Protein AF-0000000070117217 (afdb_homodimer)

Secondary structure (DSSP, 8-state):
-HHHHHHHHHHHHHHHHHHHHHHT-HHHHHHTEEEEEEEE-SS-EEEE-SHHHHHHHHTTHHHHHHHTTEEEEEEEEEEEEE-SSSEEEEEEEEEEEETTSPEEPP-EEEEEEEEETTEEEEEEEEE--/-HHHHHHHHHHHHHHHHHHHHHHT-HHHHHHTEEEEEEEE-SS-EEEE-SHHHHHHHHTTHHHHHHHTTEEEEEEEEEEEEE-SSSEEEEEEEEEEEETTSPEEPP-EEEEEEEEETTEEEEEEEEE--

Nearest PDB structures (foldseek):
  1s5a-assembly1_A  TM=5.465E-01  e=1.292E-04  Bacillus subtilis
  7sh3-assembly1_B  TM=5.675E-01  e=1.146E-02  Rickettsia typhi str. Wilmington
  4o3v-assembly1_B  TM=5.383E-01  e=1.461E-02  Rickettsia typhi str. Wilmington
  8rtd-assembly1_Y  TM=5.952E-01  e=5.890E-02  Escherichia coli
  4o3v-assembly1_A  TM=5.184E-01  e=2.846E-02  Rickettsia typhi str. Wilmington

Sequence (258 aa):
MAAQAELDQLSEFFGRYGAALTTGDVSVVARCHALPGMVVADSYSFTFSTPAAVALSFLGAAPTYRDQQIVAAHAQLLDVHRISAVLSLVEVEWEYLDSMGGAVPGERYRYLIRTGADGPLITTVIASRMAAQAELDQLSEFFGRYGAALTTGDVSVVARCHALPGMVVADSYSFTFSTPAAVALSFLGAAPTYRDQQIVAAHAQLLDVHRISAVLSLVEVEWEYLDSMGGAVPGERYRYLIRTGADGPLITTVIASR

Organism: Actinoplanes teichomyceticus (NCBI:txid1867)

pLDDT: mean 93.65, std 5.94, range [60.41, 98.75]

Radius of gyration: 19.56 Å; Cα contacts (8 Å, |Δi|>4): 521; chains: 2; bounding box: 40×67×46 Å

Solvent-accessible surface area (backbone atoms only — not comparable to full-atom values): 13237 Å² total; per-residue (Å²): 106,69,68,55,54,51,50,51,52,51,50,53,50,42,46,54,45,32,49,20,47,46,70,51,38,39,68,58,46,25,68,41,39,37,73,46,26,36,40,38,43,82,86,48,54,50,72,33,73,46,57,66,47,39,25,62,75,48,58,65,45,20,59,51,31,52,76,67,42,34,67,41,50,43,68,40,79,76,42,76,46,75,67,35,98,35,32,30,42,34,32,33,37,36,45,29,21,28,88,86,65,45,79,41,93,56,57,50,36,35,32,36,31,42,46,55,96,91,41,71,21,35,39,33,40,36,48,46,118,105,69,67,55,53,51,50,51,50,49,50,54,50,44,46,54,46,32,47,20,48,49,70,50,38,39,68,58,46,24,69,40,41,38,72,46,26,37,42,39,42,85,85,50,53,49,72,32,73,45,58,68,48,40,24,62,76,48,58,64,45,21,60,50,31,51,79,66,42,35,66,41,50,43,69,39,79,75,42,77,46,74,67,34,96,36,33,31,41,34,32,34,39,35,46,29,20,27,87,86,65,46,79,41,93,58,57,48,35,36,34,35,32,42,45,55,95,91,42,71,22,34,38,33,41,37,48,46,119

Foldseek 3Di:
DVVVVLVVQVQVLVQQCFQCLQQLVLLSVLVQADAFAKEAEPVDIDTDGDSVRSSVVSNVRNVVCVVVQWNGKHWDFPDWADDDPFWIKTKIWIWTAHPVRDTDDTAIKIFIWGQDPVGIHTRYIYGYD/DVVVVLVVQVQVLVQQCFQCLQQLVLLSVLVQADAFAKEAEPVDIDTDGDSVRSSVVSNVRNVVCVVVQWNGKHWDFPDWADDDPFWIKTKTWIWTAHPVRDTDHTAIKIFIWGQDPVGIHTRYIYGYD

Structure (mmCIF, N/CA/C/O backbone):
data_AF-0000000070117217-model_v1
#
loop_
_entity.id
_entity.type
_entity.pdbx_description
1 polymer 'SnoaL-like protein'
#
loop_
_atom_site.group_PDB
_atom_site.id
_atom_site.type_symbol
_atom_site.label_atom_id
_atom_site.label_alt_id
_atom_site.label_comp_id
_atom_site.label_asym_id
_atom_site.label_entity_id
_atom_site.label_seq_id
_atom_site.pdbx_PDB_ins_code
_atom_site.Cartn_x
_atom_site.Cartn_y
_atom_site.Cartn_z
_atom_site.occupancy
_atom_site.B_iso_or_equiv
_atom_site.auth_seq_id
_atom_site.auth_comp_id
_atom_site.auth_asym_id
_atom_site.auth_atom_id
_atom_site.pdbx_PDB_model_num
ATOM 1 N N . MET A 1 1 ? -11.062 1.667 -24.875 1 61.94 1 MET A N 1
ATOM 2 C CA . MET A 1 1 ? -9.852 1.088 -25.453 1 61.94 1 MET A CA 1
ATOM 3 C C . MET A 1 1 ? -8.695 1.141 -24.453 1 61.94 1 MET A C 1
ATOM 5 O O . MET A 1 1 ? -8.062 0.12 -24.188 1 61.94 1 MET A O 1
ATOM 9 N N . ALA A 1 2 ? -8.477 2.225 -23.844 1 71.19 2 ALA A N 1
ATOM 10 C CA . ALA A 1 2 ? -7.367 2.381 -22.906 1 71.19 2 ALA A CA 1
ATOM 11 C C . ALA A 1 2 ? -7.57 1.508 -21.672 1 71.19 2 ALA A C 1
ATOM 13 O O . ALA A 1 2 ? -6.641 0.834 -21.219 1 71.19 2 ALA A O 1
ATOM 14 N N . ALA A 1 3 ? -8.812 1.481 -21.328 1 83.25 3 ALA A N 1
ATOM 15 C CA . ALA A 1 3 ? -9.141 0.653 -20.172 1 83.25 3 ALA A CA 1
ATOM 16 C C . ALA A 1 3 ? -8.93 -0.827 -20.484 1 83.25 3 ALA A C 1
ATOM 18 O O . ALA A 1 3 ? -8.406 -1.574 -19.656 1 83.25 3 ALA A O 1
ATOM 19 N N . GLN A 1 4 ? -9.305 -1.228 -21.688 1 86.12 4 GLN A N 1
ATOM 20 C CA . GLN A 1 4 ? -9.125 -2.627 -22.062 1 86.12 4 GLN A CA 1
ATOM 21 C C . GLN A 1 4 ? -7.648 -2.973 -22.219 1 86.12 4 GLN A C 1
ATOM 23 O O . GLN A 1 4 ? -7.215 -4.055 -21.828 1 86.12 4 GLN A O 1
ATOM 28 N N . ALA A 1 5 ? -6.887 -2.066 -22.828 1 90.31 5 ALA A N 1
ATOM 29 C CA . ALA A 1 5 ? -5.449 -2.283 -23 1 90.31 5 ALA A CA 1
ATOM 30 C C . ALA A 1 5 ? -4.758 -2.453 -21.641 1 90.31 5 ALA A C 1
ATOM 32 O O . ALA A 1 5 ? -3.857 -3.285 -21.5 1 90.31 5 ALA A O 1
ATOM 33 N N . GLU A 1 6 ?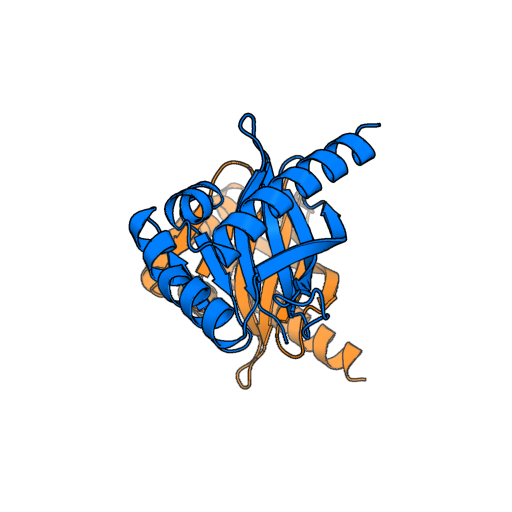 -5.168 -1.674 -20.688 1 91.88 6 GLU A N 1
ATOM 34 C CA . GLU A 1 6 ? -4.613 -1.787 -19.344 1 91.88 6 GLU A CA 1
ATOM 35 C C . GLU A 1 6 ? -4.941 -3.143 -18.719 1 91.88 6 GLU A C 1
ATOM 37 O O . GLU A 1 6 ? -4.074 -3.789 -18.141 1 91.88 6 GLU A O 1
ATOM 42 N N . LEU A 1 7 ? -6.176 -3.566 -18.922 1 94.94 7 LEU A N 1
ATOM 43 C CA . LEU A 1 7 ? -6.594 -4.855 -18.375 1 94.94 7 LEU A CA 1
ATOM 44 C C . LEU A 1 7 ? -5.832 -5.996 -19.047 1 94.94 7 LEU A C 1
ATOM 46 O O . LEU A 1 7 ? -5.438 -6.957 -18.375 1 94.94 7 LEU A O 1
ATOM 50 N N . ASP A 1 8 ? -5.668 -5.902 -20.328 1 96.06 8 ASP A N 1
ATOM 51 C CA . ASP A 1 8 ? -4.906 -6.918 -21.062 1 96.06 8 ASP A CA 1
ATOM 52 C C . ASP A 1 8 ? -3.463 -6.977 -20.562 1 96.06 8 ASP A C 1
ATOM 54 O O . ASP A 1 8 ? -2.904 -8.062 -20.406 1 96.06 8 ASP A O 1
ATOM 58 N N . GLN A 1 9 ? -2.896 -5.875 -20.391 1 97.19 9 GLN A N 1
ATOM 59 C CA . GLN A 1 9 ? -1.52 -5.801 -19.922 1 97.19 9 GLN A CA 1
ATOM 60 C C . GLN A 1 9 ? -1.387 -6.418 -18.531 1 97.19 9 GLN A C 1
ATOM 62 O O . GLN A 1 9 ? -0.452 -7.176 -18.266 1 97.19 9 GLN A O 1
ATOM 67 N N . LEU A 1 10 ? -2.312 -6.074 -17.672 1 98 10 LEU A N 1
ATOM 68 C CA . LEU A 1 10 ? -2.301 -6.625 -16.328 1 98 10 LEU A CA 1
ATOM 69 C C . LEU A 1 10 ? -2.516 -8.133 -16.344 1 98 10 LEU A C 1
ATOM 71 O O . LEU A 1 10 ? -1.88 -8.867 -15.594 1 98 10 LEU A O 1
ATOM 75 N N . SER A 1 11 ? -3.395 -8.578 -17.219 1 97.25 11 SER A N 1
ATOM 76 C CA . SER A 1 11 ? -3.643 -10.008 -17.344 1 97.25 11 SER A CA 1
ATOM 77 C C . SER A 1 11 ? -2.389 -10.75 -17.797 1 97.25 11 SER A C 1
ATOM 79 O O . SER A 1 11 ? -2.061 -11.812 -17.25 1 97.25 11 SER A O 1
ATOM 81 N N . GLU A 1 12 ? -1.748 -10.227 -18.75 1 97.5 12 GLU A N 1
ATOM 82 C CA . GLU A 1 12 ? -0.498 -10.828 -19.203 1 97.5 12 GLU A CA 1
ATOM 83 C C . GLU A 1 12 ? 0.559 -10.805 -18.109 1 97.5 12 GLU A C 1
ATOM 85 O O . GLU A 1 12 ? 1.275 -11.789 -17.906 1 97.5 12 GLU A O 1
ATOM 90 N N . PHE A 1 13 ? 0.666 -9.766 -17.422 1 98.56 13 PHE A N 1
ATOM 91 C CA . PHE A 1 13 ? 1.623 -9.602 -16.344 1 98.56 13 PHE A CA 1
ATOM 92 C C . PHE A 1 13 ? 1.392 -10.641 -15.25 1 98.56 13 PHE A C 1
ATOM 94 O O . PHE A 1 13 ? 2.316 -11.359 -14.867 1 98.56 13 PHE A O 1
ATOM 101 N N . PHE A 1 14 ? 0.147 -10.758 -14.797 1 98.38 14 PHE A N 1
ATOM 102 C CA . PHE A 1 14 ? -0.147 -11.68 -13.711 1 98.38 14 PHE A CA 1
ATOM 103 C C . PHE A 1 14 ? -0.063 -13.125 -14.188 1 98.38 14 PHE A C 1
ATOM 105 O O . PHE A 1 14 ? 0.204 -14.031 -13.391 1 98.38 14 PHE A O 1
ATOM 112 N N . GLY A 1 15 ? -0.355 -13.289 -15.492 1 97.56 15 GLY A N 1
ATOM 113 C CA . GLY A 1 15 ? -0.099 -14.609 -16.031 1 97.56 15 GLY A CA 1
ATOM 114 C C . GLY A 1 15 ? 1.346 -15.047 -15.891 1 97.56 15 GLY A C 1
ATOM 115 O O . GLY A 1 15 ? 1.619 -16.156 -15.445 1 97.56 15 GLY A O 1
ATOM 116 N N . ARG A 1 16 ? 2.264 -14.195 -16.25 1 96.94 16 ARG A N 1
ATOM 117 C CA . ARG A 1 16 ? 3.693 -14.469 -16.125 1 96.94 16 ARG A CA 1
ATOM 118 C C . ARG A 1 16 ? 4.098 -14.625 -14.672 1 96.94 16 ARG A C 1
ATOM 120 O O . ARG A 1 16 ? 4.855 -15.539 -14.328 1 96.94 16 ARG A O 1
ATOM 127 N N . TYR A 1 17 ? 3.609 -13.812 -13.844 1 97.62 17 TYR A N 1
ATOM 128 C CA . TYR A 1 17 ? 3.904 -13.844 -12.414 1 97.62 17 TYR A CA 1
ATOM 129 C C . TYR A 1 17 ? 3.432 -15.148 -11.789 1 97.62 17 TYR A C 1
ATOM 131 O O . TYR A 1 17 ? 4.188 -15.812 -11.07 1 97.62 17 TYR A O 1
ATOM 139 N N . GLY A 1 18 ? 2.193 -15.539 -12.117 1 95.38 18 GLY A N 1
ATOM 140 C CA . GLY A 1 18 ? 1.646 -16.781 -11.602 1 95.38 18 GLY A CA 1
ATOM 141 C C . GLY A 1 18 ? 2.43 -18.016 -12.039 1 95.38 18 GLY A C 1
ATOM 142 O O . GLY A 1 18 ? 2.686 -18.906 -11.234 1 95.38 18 GLY A O 1
ATOM 143 N N . ALA A 1 19 ? 2.74 -18.016 -13.258 1 95.06 19 ALA A N 1
ATOM 144 C CA . ALA A 1 19 ? 3.541 -19.125 -13.766 1 95.06 19 ALA A CA 1
ATOM 145 C C . ALA A 1 19 ? 4.887 -19.203 -13.047 1 95.06 19 ALA A C 1
ATOM 147 O O . ALA A 1 19 ? 5.336 -20.281 -12.68 1 95.06 19 ALA A O 1
ATOM 148 N N . ALA A 1 20 ? 5.508 -18.062 -12.852 1 96.12 20 ALA A N 1
ATOM 149 C CA . ALA A 1 20 ? 6.793 -18.016 -12.156 1 96.12 20 ALA A CA 1
ATOM 150 C C . ALA A 1 20 ? 6.66 -18.516 -10.727 1 96.12 20 ALA A C 1
ATOM 152 O O . ALA A 1 20 ? 7.512 -19.266 -10.242 1 96.12 20 ALA A O 1
ATOM 153 N N . LEU A 1 21 ? 5.609 -18.141 -10.039 1 93.69 21 LEU A N 1
ATOM 154 C CA . LEU A 1 21 ? 5.371 -18.578 -8.664 1 93.69 21 LEU A CA 1
ATOM 155 C C . LEU A 1 21 ? 5.227 -20.094 -8.594 1 93.69 21 LEU A C 1
ATOM 157 O O . LEU A 1 21 ? 5.84 -20.734 -7.742 1 93.69 21 LEU A O 1
ATOM 161 N N . THR A 1 22 ? 4.414 -20.688 -9.523 1 92.19 22 THR A N 1
ATOM 162 C CA . THR A 1 22 ? 4.082 -22.109 -9.469 1 92.19 22 THR A CA 1
ATOM 163 C C . THR A 1 22 ? 5.27 -22.953 -9.906 1 92.19 22 THR A C 1
ATOM 165 O O . THR A 1 22 ? 5.461 -24.062 -9.414 1 92.19 22 THR A O 1
ATOM 168 N N . THR A 1 23 ? 6.121 -22.406 -10.758 1 91.88 23 THR A N 1
ATOM 169 C CA . THR A 1 23 ? 7.254 -23.172 -11.258 1 91.88 23 THR A CA 1
ATOM 170 C C . THR A 1 23 ? 8.508 -22.891 -10.438 1 91.88 23 THR A C 1
ATOM 172 O O . THR A 1 23 ? 9.547 -23.516 -10.641 1 91.88 23 THR A O 1
ATOM 175 N N . GLY A 1 24 ? 8.453 -21.906 -9.586 1 92.75 24 GLY A N 1
ATOM 176 C CA . GLY A 1 24 ? 9.578 -21.578 -8.719 1 92.75 24 GLY A CA 1
ATOM 177 C C . GLY A 1 24 ? 10.656 -20.781 -9.422 1 92.75 24 GLY A C 1
ATOM 178 O O . GLY A 1 24 ? 11.844 -20.922 -9.109 1 92.75 24 GLY A O 1
ATOM 179 N N . ASP A 1 25 ? 10.289 -20.047 -10.43 1 94.94 25 ASP A N 1
ATOM 180 C CA . ASP A 1 25 ? 11.227 -19.156 -11.109 1 94.94 25 ASP A CA 1
ATOM 181 C C . ASP A 1 25 ? 11.375 -17.844 -10.344 1 94.94 25 ASP A C 1
ATOM 183 O O . ASP A 1 25 ? 10.734 -16.844 -10.688 1 94.94 25 ASP A O 1
ATOM 187 N N . VAL A 1 26 ? 12.289 -17.781 -9.422 1 95.19 26 VAL A N 1
ATOM 188 C CA . VAL A 1 26 ? 12.398 -16.641 -8.5 1 95.19 26 VAL A CA 1
ATOM 189 C C . VAL A 1 26 ? 13.016 -15.453 -9.227 1 95.19 26 VAL A C 1
ATOM 191 O O . VAL A 1 26 ? 12.844 -14.305 -8.812 1 95.19 26 VAL A O 1
ATOM 194 N N . SER A 1 27 ? 13.766 -15.766 -10.234 1 96.12 27 SER A N 1
ATOM 195 C CA . SER A 1 27 ? 14.312 -14.672 -11.031 1 96.12 27 SER A CA 1
ATOM 196 C C . SER A 1 27 ? 13.203 -13.852 -11.68 1 96.12 27 SER A C 1
ATOM 198 O O . SER A 1 27 ? 13.242 -12.617 -11.664 1 96.12 27 SER A O 1
ATOM 200 N N . VAL A 1 28 ? 12.25 -14.484 -12.25 1 96.94 28 VAL A N 1
ATOM 201 C CA . VAL A 1 28 ? 11.125 -13.805 -12.867 1 96.94 28 VAL A CA 1
ATOM 202 C C . VAL A 1 28 ? 10.281 -13.117 -11.797 1 96.94 28 VAL A C 1
ATOM 204 O O . VAL A 1 28 ? 9.844 -11.977 -11.977 1 96.94 28 VAL A O 1
ATOM 207 N N . VAL A 1 29 ? 10.062 -13.789 -10.641 1 97.56 29 VAL A N 1
ATOM 208 C CA . VAL A 1 29 ? 9.32 -13.188 -9.539 1 97.56 29 VAL A CA 1
ATOM 209 C C . VAL A 1 29 ? 10 -11.875 -9.125 1 97.56 29 VAL A C 1
ATOM 211 O O . VAL A 1 29 ? 9.328 -10.859 -8.953 1 97.56 29 VAL A O 1
ATOM 214 N N . ALA A 1 30 ? 11.312 -11.938 -8.992 1 97.69 30 ALA A N 1
ATOM 215 C CA . ALA A 1 30 ? 12.07 -10.766 -8.578 1 97.69 30 ALA A CA 1
ATOM 216 C C . ALA A 1 30 ? 11.922 -9.633 -9.594 1 97.69 30 ALA A C 1
ATOM 218 O O . ALA A 1 30 ? 11.797 -8.469 -9.227 1 97.69 30 ALA A O 1
ATOM 219 N N . ARG A 1 31 ? 11.883 -9.945 -10.859 1 97.38 31 ARG A N 1
ATOM 220 C CA . ARG A 1 31 ? 11.789 -8.945 -11.922 1 97.38 31 ARG A CA 1
ATOM 221 C C . ARG A 1 31 ? 10.391 -8.344 -11.992 1 97.38 31 ARG A C 1
ATOM 223 O O . ARG A 1 31 ? 10.188 -7.32 -12.648 1 97.38 31 ARG A O 1
ATOM 230 N N . CYS A 1 32 ? 9.438 -9 -11.367 1 98.25 32 CYS A N 1
ATOM 231 C CA . CYS A 1 32 ? 8.062 -8.508 -11.359 1 98.25 32 CYS A CA 1
ATOM 232 C C . CYS A 1 32 ? 7.852 -7.508 -10.227 1 98.25 32 CYS A C 1
ATOM 234 O O . CYS A 1 32 ? 6.801 -6.875 -10.148 1 98.25 32 CYS A O 1
ATOM 236 N N . HIS A 1 33 ? 8.852 -7.352 -9.398 1 98.25 33 HIS A N 1
ATOM 237 C CA . HIS A 1 33 ? 8.727 -6.445 -8.266 1 98.25 33 HIS A CA 1
ATOM 238 C C . HIS A 1 33 ? 9.578 -5.199 -8.453 1 98.25 33 HIS A C 1
ATOM 240 O O . HIS A 1 33 ? 10.719 -5.289 -8.914 1 98.25 33 HIS A O 1
ATOM 246 N N . ALA A 1 34 ? 9 -4.066 -8.156 1 98 34 ALA A N 1
ATOM 247 C CA . ALA A 1 34 ? 9.805 -2.861 -7.992 1 98 34 ALA A CA 1
ATOM 248 C C . ALA A 1 34 ? 10.617 -2.914 -6.699 1 98 34 ALA A C 1
ATOM 250 O O . ALA A 1 34 ? 10.188 -3.527 -5.719 1 98 34 ALA A O 1
ATOM 251 N N . LEU A 1 35 ? 11.734 -2.242 -6.715 1 97.62 35 LEU A N 1
ATOM 252 C CA . LEU A 1 35 ? 12.547 -2.17 -5.504 1 97.62 35 LEU A CA 1
ATOM 253 C C . LEU A 1 35 ? 12.656 -0.731 -5.008 1 97.62 35 LEU A C 1
ATOM 255 O O . LEU A 1 35 ? 12.828 0.193 -5.805 1 97.62 35 LEU A O 1
ATOM 259 N N . PRO A 1 36 ? 12.586 -0.497 -3.664 1 97.94 36 PRO A N 1
ATOM 260 C CA . PRO A 1 36 ? 12.234 -1.494 -2.648 1 97.94 36 PRO A CA 1
ATOM 261 C C . PRO A 1 36 ? 10.773 -1.932 -2.73 1 97.94 36 PRO A C 1
ATOM 263 O O . PRO A 1 36 ? 9.938 -1.2 -3.262 1 97.94 36 PRO A O 1
ATOM 266 N N . GLY A 1 37 ? 10.492 -3.135 -2.297 1 98.06 37 GLY A N 1
ATOM 267 C CA . GLY A 1 37 ? 9.141 -3.676 -2.221 1 98.06 37 GLY A CA 1
ATOM 268 C C . GLY A 1 37 ? 8.727 -4.055 -0.811 1 98.06 37 GLY A C 1
ATOM 269 O O . GLY A 1 37 ? 9.547 -4.035 0.108 1 98.06 37 GLY A O 1
ATOM 270 N N . MET A 1 38 ? 7.43 -4.352 -0.694 1 98.25 38 MET A N 1
ATOM 271 C CA . MET A 1 38 ? 6.902 -4.668 0.628 1 98.25 38 MET A CA 1
ATOM 272 C C . MET A 1 38 ? 5.766 -5.684 0.53 1 98.25 38 MET A C 1
ATOM 274 O O . MET A 1 38 ? 5.012 -5.688 -0.444 1 98.25 38 MET A O 1
ATOM 278 N N . VAL A 1 39 ? 5.738 -6.535 1.485 1 97.56 39 VAL A N 1
ATOM 279 C CA . VAL A 1 39 ? 4.582 -7.398 1.709 1 97.56 39 VAL A CA 1
ATOM 280 C C . VAL A 1 39 ? 3.904 -7.02 3.023 1 97.56 39 VAL A C 1
ATOM 282 O O . VAL A 1 39 ? 4.566 -6.871 4.051 1 97.56 39 VAL A O 1
ATOM 285 N N . VAL A 1 40 ? 2.656 -6.82 3.016 1 98.19 40 VAL 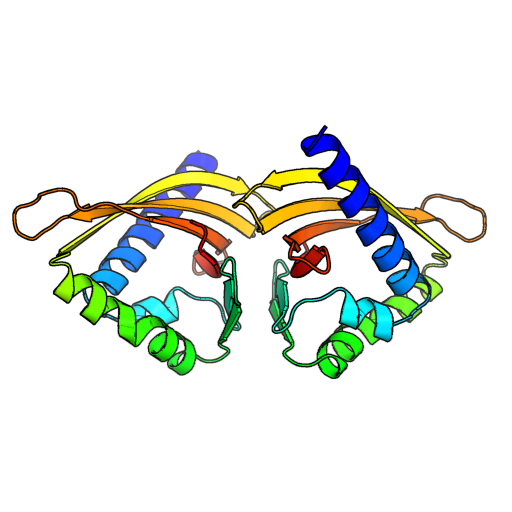A N 1
ATOM 286 C CA . VAL A 1 40 ? 1.855 -6.484 4.188 1 98.19 40 VAL A CA 1
ATOM 287 C C . VAL A 1 40 ? 0.818 -7.578 4.434 1 98.19 40 VAL A C 1
ATOM 289 O O . VAL A 1 40 ? -0.031 -7.844 3.58 1 98.19 40 VAL A O 1
ATOM 292 N N . ALA A 1 41 ? 0.917 -8.188 5.504 1 96.69 41 ALA A N 1
ATOM 293 C CA . ALA A 1 41 ? -0.078 -9.148 5.984 1 96.69 41 ALA A CA 1
ATOM 294 C C . ALA A 1 41 ? -0.842 -8.594 7.18 1 96.69 41 ALA A C 1
ATOM 296 O O . ALA A 1 41 ? -0.522 -7.512 7.684 1 96.69 41 ALA A O 1
ATOM 297 N N . ASP A 1 42 ? -1.854 -9.305 7.652 1 96.38 42 ASP A N 1
ATOM 298 C CA . ASP A 1 42 ? -2.67 -8.859 8.773 1 96.38 42 ASP A CA 1
ATOM 299 C C . ASP A 1 42 ? -1.821 -8.664 10.031 1 96.38 42 ASP A C 1
ATOM 301 O O . ASP A 1 42 ? -2.012 -7.695 10.773 1 96.38 42 ASP A O 1
ATOM 305 N N . SER A 1 43 ? -0.816 -9.492 10.148 1 94.75 43 SER A N 1
ATOM 306 C CA . SER A 1 43 ? -0.133 -9.508 11.438 1 94.75 43 SER A CA 1
ATOM 307 C C . SER A 1 43 ? 1.291 -8.969 11.312 1 94.75 43 SER A C 1
ATOM 309 O O . SER A 1 43 ? 1.927 -8.648 12.32 1 94.75 43 SER A O 1
ATOM 311 N N . TYR A 1 44 ? 1.796 -8.938 10.109 1 94.38 44 TYR A N 1
ATOM 312 C CA . TYR A 1 44 ? 3.186 -8.523 9.945 1 94.38 44 TYR A CA 1
ATOM 313 C C . TYR A 1 44 ? 3.416 -7.902 8.578 1 94.38 44 TYR A C 1
ATOM 315 O O . TYR A 1 44 ? 2.551 -7.977 7.699 1 94.38 44 TYR A O 1
ATOM 323 N N . SER A 1 45 ? 4.559 -7.281 8.438 1 97.19 45 SER A N 1
ATOM 324 C CA . SER A 1 45 ? 5.074 -6.805 7.156 1 97.19 45 SER A CA 1
ATOM 325 C C . SER A 1 45 ? 6.582 -7.02 7.051 1 97.19 45 SER A C 1
ATOM 327 O O . SER A 1 45 ? 7.277 -7.074 8.07 1 97.19 45 SER A O 1
ATOM 329 N N . PHE A 1 46 ? 7.035 -7.098 5.875 1 97.25 46 PHE A N 1
ATOM 330 C CA . PHE A 1 46 ? 8.477 -7.086 5.629 1 97.25 46 PHE A CA 1
ATOM 331 C C . PHE A 1 46 ? 8.797 -6.383 4.316 1 97.25 46 PHE A C 1
ATOM 333 O O . PHE A 1 46 ? 7.914 -6.195 3.477 1 97.25 46 PHE A O 1
ATOM 340 N N . THR A 1 47 ? 9.992 -5.953 4.172 1 97.94 47 THR A N 1
ATOM 341 C CA . THR A 1 47 ? 10.445 -5.25 2.977 1 97.94 47 THR A CA 1
ATOM 342 C C . THR A 1 47 ? 11.641 -5.961 2.352 1 97.94 47 THR A C 1
ATOM 344 O O . THR A 1 47 ? 12.305 -6.77 3.006 1 97.94 47 THR A O 1
ATOM 347 N 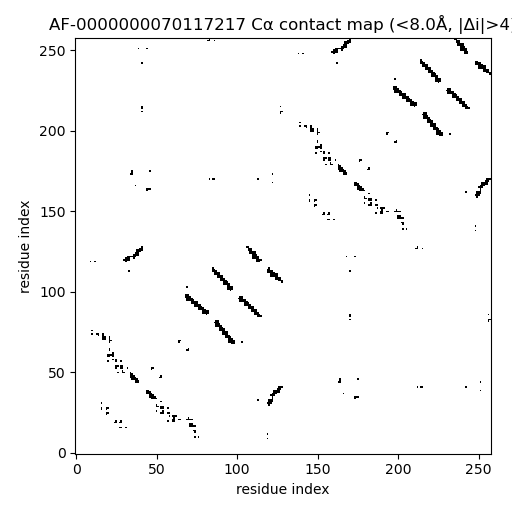N . PHE A 1 48 ? 11.828 -5.727 1.141 1 97.12 48 PHE A N 1
ATOM 348 C CA . PHE A 1 48 ? 13.016 -6.168 0.408 1 97.12 48 PHE A CA 1
ATOM 349 C C . PHE A 1 48 ? 13.539 -5.055 -0.489 1 97.12 48 PHE A C 1
ATOM 351 O O . PHE A 1 48 ? 12.766 -4.297 -1.07 1 97.12 48 PHE A O 1
ATOM 358 N N . SER A 1 49 ? 14.93 -4.992 -0.583 1 96.62 49 SER A N 1
ATOM 359 C CA . SER A 1 49 ? 15.5 -3.873 -1.323 1 96.62 49 SER A CA 1
ATOM 360 C C . SER A 1 49 ? 16.422 -4.359 -2.441 1 96.62 49 SER A C 1
ATOM 362 O O . SER A 1 49 ? 16.984 -3.555 -3.184 1 96.62 49 SER A O 1
ATOM 364 N N . THR A 1 50 ? 16.609 -5.688 -2.537 1 97.19 50 THR A N 1
ATOM 365 C CA . THR A 1 50 ? 17.406 -6.273 -3.604 1 97.19 50 THR A CA 1
ATOM 366 C C . THR A 1 50 ? 16.656 -7.402 -4.293 1 97.19 50 THR A C 1
ATOM 368 O O . THR A 1 50 ? 15.773 -8.031 -3.689 1 97.19 50 THR A O 1
ATOM 371 N N . PRO A 1 51 ? 17.047 -7.645 -5.555 1 96.69 51 PRO A N 1
ATOM 372 C CA . PRO A 1 51 ? 16.406 -8.781 -6.227 1 96.69 51 PRO A CA 1
ATOM 373 C C . PRO A 1 51 ? 16.625 -10.102 -5.488 1 96.69 51 PRO A C 1
ATOM 375 O O . PRO A 1 51 ? 15.719 -10.938 -5.426 1 96.69 51 PRO A O 1
ATOM 378 N N . ALA A 1 52 ? 17.797 -10.289 -4.91 1 96.44 52 ALA A N 1
ATOM 379 C CA . ALA A 1 52 ? 18.094 -11.5 -4.141 1 96.44 52 ALA A CA 1
ATOM 380 C C . ALA A 1 52 ? 17.156 -11.617 -2.936 1 96.44 52 ALA A C 1
ATOM 382 O O . ALA A 1 52 ? 16.719 -12.711 -2.596 1 96.44 52 ALA A O 1
ATOM 383 N N . ALA A 1 53 ? 16.844 -10.484 -2.273 1 96.38 53 ALA A N 1
ATOM 384 C CA . ALA A 1 53 ? 15.953 -10.484 -1.119 1 96.38 53 ALA A CA 1
ATOM 385 C C . ALA A 1 53 ? 14.523 -10.836 -1.533 1 96.38 53 ALA A C 1
ATOM 387 O O . ALA A 1 53 ? 13.812 -11.539 -0.807 1 96.38 53 ALA A O 1
ATOM 388 N N . VAL A 1 54 ? 14.125 -10.367 -2.676 1 96.06 54 VAL A N 1
ATOM 389 C CA . VAL A 1 54 ? 12.82 -10.758 -3.195 1 96.06 54 VAL A CA 1
ATOM 390 C C . VAL A 1 54 ? 12.781 -12.273 -3.395 1 96.06 54 VAL A C 1
ATOM 392 O O . VAL A 1 54 ? 11.867 -12.945 -2.898 1 96.06 54 VAL A O 1
ATOM 395 N N . ALA A 1 55 ? 13.805 -12.742 -4.141 1 93.88 55 ALA A N 1
ATOM 396 C CA . ALA A 1 55 ? 13.875 -14.172 -4.422 1 93.88 55 ALA A CA 1
ATOM 397 C C . ALA A 1 55 ? 13.789 -14.984 -3.137 1 93.88 55 ALA A C 1
ATOM 399 O O . ALA A 1 55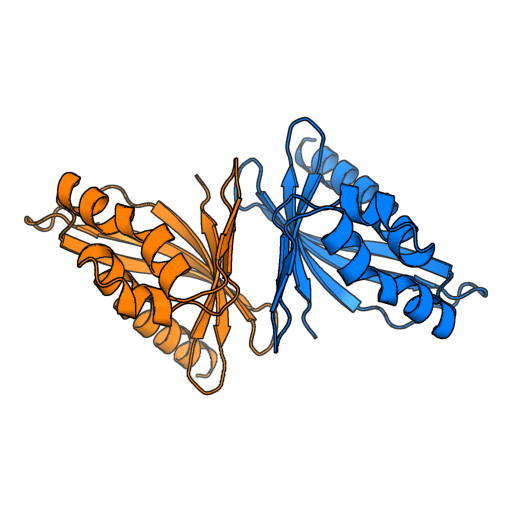 ? 13 -15.93 -3.045 1 93.88 55 ALA A O 1
ATOM 400 N N . LEU A 1 56 ? 14.555 -14.562 -2.127 1 91.75 56 LEU A N 1
ATOM 401 C CA . LEU A 1 56 ? 14.594 -15.266 -0.849 1 91.75 56 LEU A CA 1
ATOM 402 C C . LEU A 1 56 ? 13.234 -15.227 -0.163 1 91.75 56 LEU A C 1
ATOM 404 O O . LEU A 1 56 ? 12.82 -16.203 0.465 1 91.75 56 LEU A O 1
ATOM 408 N N . SER A 1 57 ? 12.5 -14.148 -0.248 1 92.19 57 SER A N 1
ATOM 409 C CA . SER A 1 57 ? 11.203 -13.977 0.403 1 92.19 57 SER A CA 1
ATOM 410 C C . SER A 1 57 ? 10.148 -14.883 -0.222 1 92.19 57 SER A C 1
ATOM 412 O O . SER A 1 57 ? 9.109 -15.148 0.391 1 92.19 57 SER A O 1
ATOM 414 N N . PHE A 1 58 ? 10.438 -15.375 -1.509 1 92.06 58 PHE A N 1
ATOM 415 C CA . PHE A 1 58 ? 9.438 -16.172 -2.211 1 92.06 58 PHE A CA 1
ATOM 416 C C . PHE A 1 58 ? 9.945 -17.594 -2.455 1 92.06 58 PHE A C 1
ATOM 418 O O . PHE A 1 58 ? 9.281 -18.391 -3.117 1 92.06 58 PHE A O 1
ATOM 425 N N . LEU A 1 59 ? 11.148 -17.906 -1.93 1 86.38 59 LEU A N 1
ATOM 426 C CA . LEU A 1 59 ? 11.742 -19.234 -2.074 1 86.38 59 LEU A CA 1
ATOM 427 C C . LEU A 1 59 ? 10.812 -20.312 -1.532 1 86.38 59 LEU A C 1
ATOM 429 O O . LEU A 1 59 ? 10.773 -21.422 -2.055 1 86.38 59 LEU A O 1
ATOM 433 N N . GLY A 1 60 ? 10 -19.969 -0.533 1 84.31 60 GLY A N 1
ATOM 434 C CA . GLY A 1 60 ? 9.117 -20.953 0.082 1 84.31 60 GLY A CA 1
ATOM 435 C C . GLY A 1 60 ? 7.824 -21.156 -0.683 1 84.31 60 GLY A C 1
ATOM 436 O O . GLY A 1 60 ? 7.035 -22.031 -0.353 1 84.31 60 GLY A O 1
ATOM 437 N N . ALA A 1 61 ? 7.641 -20.453 -1.703 1 83.31 61 ALA A N 1
ATOM 438 C CA . ALA A 1 61 ? 6.371 -20.531 -2.422 1 83.31 61 ALA A CA 1
ATOM 439 C C . ALA A 1 61 ? 6.293 -21.797 -3.266 1 83.31 61 ALA A C 1
ATOM 441 O O . ALA A 1 61 ? 5.367 -22.594 -3.109 1 83.31 61 ALA A O 1
ATOM 442 N N . ALA A 1 62 ? 7.297 -22.062 -4.078 1 85.5 62 ALA A N 1
ATOM 443 C CA . ALA A 1 62 ? 7.242 -23.188 -5.004 1 85.5 62 ALA A CA 1
ATOM 444 C C . ALA A 1 62 ? 7.121 -24.5 -4.25 1 85.5 62 ALA A C 1
ATOM 446 O O . ALA A 1 62 ? 6.246 -25.328 -4.551 1 85.5 62 ALA A O 1
ATOM 447 N N . PRO A 1 63 ? 7.988 -24.719 -3.223 1 87.06 63 PRO A N 1
ATOM 448 C CA . PRO A 1 63 ? 7.809 -25.953 -2.461 1 87.06 63 PRO A CA 1
ATOM 449 C C . PRO A 1 63 ? 6.418 -26.078 -1.842 1 87.06 63 PRO A C 1
ATOM 451 O O . PRO A 1 63 ? 5.855 -27.172 -1.772 1 87.06 63 PRO A O 1
ATOM 454 N N . THR A 1 64 ? 5.891 -24.969 -1.394 1 86.38 64 THR A N 1
ATOM 455 C CA . THR A 1 64 ? 4.547 -24.953 -0.827 1 86.38 64 THR A CA 1
ATOM 456 C C . THR A 1 64 ? 3.516 -25.359 -1.877 1 86.38 64 THR A C 1
ATOM 458 O O . THR A 1 64 ? 2.643 -26.188 -1.612 1 86.38 64 THR A O 1
ATOM 461 N N . TYR A 1 65 ? 3.621 -24.859 -3.033 1 88.25 65 TYR A N 1
ATOM 462 C CA . TYR A 1 65 ? 2.715 -25.203 -4.125 1 88.25 65 TYR A CA 1
ATOM 463 C C . TYR A 1 65 ? 2.879 -26.656 -4.531 1 88.25 65 TYR A C 1
ATOM 465 O O . TYR A 1 65 ? 1.894 -27.344 -4.805 1 88.25 65 TYR A O 1
ATOM 473 N N . ARG A 1 66 ? 4.047 -27.125 -4.566 1 86.56 66 ARG A N 1
ATOM 474 C CA . ARG A 1 66 ? 4.305 -28.531 -4.895 1 86.56 66 ARG A CA 1
ATOM 475 C C . ARG A 1 66 ? 3.658 -29.453 -3.871 1 86.56 66 ARG A C 1
ATOM 477 O O . ARG A 1 66 ? 3.012 -30.438 -4.238 1 86.56 66 ARG A O 1
ATOM 484 N N . ASP A 1 67 ? 3.898 -29.109 -2.631 1 88.69 67 ASP A N 1
ATOM 485 C CA . ASP A 1 67 ? 3.326 -29.906 -1.547 1 88.69 67 ASP A CA 1
ATOM 486 C C . ASP A 1 67 ? 1.803 -29.953 -1.646 1 88.69 67 ASP A C 1
ATOM 488 O O . ASP A 1 67 ? 1.184 -30.969 -1.299 1 88.69 67 ASP A O 1
ATOM 492 N N . GLN A 1 68 ? 1.263 -28.891 -2.215 1 86.81 68 GLN A N 1
ATOM 493 C CA . GLN A 1 68 ? -0.186 -28.797 -2.355 1 86.81 68 GLN A CA 1
ATOM 494 C C . GLN A 1 68 ? -0.643 -29.328 -3.715 1 86.81 68 GLN A C 1
ATOM 496 O O . GLN A 1 68 ? -1.832 -29.281 -4.035 1 86.81 68 GLN A O 1
ATOM 501 N N . GLN A 1 69 ? 0.348 -29.766 -4.543 1 89.19 69 GLN A N 1
ATOM 502 C CA . GLN A 1 69 ? 0.107 -30.359 -5.859 1 89.19 69 GLN A CA 1
ATOM 503 C C . GLN A 1 69 ? -0.56 -29.344 -6.793 1 89.19 69 GLN A C 1
ATOM 505 O O . GLN A 1 69 ? -1.507 -29.688 -7.504 1 89.19 69 GLN A O 1
ATOM 510 N N . ILE A 1 70 ? -0.112 -28.125 -6.574 1 91 70 ILE A N 1
ATOM 511 C CA . ILE A 1 70 ? -0.579 -27.062 -7.457 1 91 70 ILE A CA 1
ATOM 512 C C . ILE A 1 70 ? 0.329 -26.969 -8.68 1 91 70 ILE A C 1
ATOM 514 O O . ILE A 1 70 ? 1.547 -26.828 -8.547 1 91 70 ILE A O 1
ATOM 518 N N . VAL A 1 71 ? -0.24 -27.078 -9.945 1 90.44 71 VAL A N 1
ATOM 519 C CA . VAL A 1 71 ? 0.594 -27.094 -11.141 1 90.44 71 VAL A CA 1
ATOM 520 C C . VAL A 1 71 ? 0.334 -25.844 -11.977 1 90.44 71 VAL A C 1
ATOM 522 O O . VAL A 1 71 ? 1.116 -25.516 -12.875 1 90.44 71 VAL A O 1
ATOM 525 N N . ALA A 1 72 ? -0.817 -25.219 -11.641 1 91.12 72 ALA A N 1
ATOM 526 C CA . ALA A 1 72 ? -1.145 -24.016 -12.391 1 91.12 72 ALA A CA 1
ATOM 527 C C . ALA A 1 72 ? -1.908 -23.016 -11.523 1 91.12 72 ALA A C 1
ATOM 529 O O . ALA A 1 72 ? -2.566 -23.406 -10.555 1 91.12 72 ALA A O 1
ATOM 530 N N . ALA A 1 73 ? -1.7 -21.844 -11.875 1 93.31 73 ALA A N 1
ATOM 531 C CA . ALA A 1 73 ? -2.41 -20.734 -11.227 1 93.31 73 ALA A CA 1
ATOM 532 C C . ALA A 1 73 ? -2.943 -19.75 -12.258 1 93.31 73 ALA A C 1
ATOM 534 O O . ALA A 1 73 ? -2.229 -19.359 -13.188 1 93.31 73 ALA A O 1
ATOM 535 N N . HIS A 1 74 ? -4.199 -19.422 -12.125 1 93.75 74 HIS A N 1
ATOM 536 C CA . HIS A 1 74 ? -4.832 -18.438 -12.984 1 93.75 74 HIS A CA 1
ATOM 537 C C . HIS A 1 74 ? -5.293 -17.219 -12.188 1 93.75 74 HIS A C 1
ATOM 539 O O . HIS A 1 74 ? -6.027 -17.359 -11.211 1 93.75 74 HIS A O 1
ATOM 545 N N . ALA A 1 75 ? -4.828 -16.109 -12.633 1 96 75 ALA A N 1
ATOM 546 C CA . ALA A 1 75 ? -5.199 -14.859 -11.969 1 96 75 ALA A CA 1
ATOM 547 C C . ALA A 1 75 ? -6.555 -14.367 -12.453 1 96 75 ALA A C 1
ATOM 549 O O . ALA A 1 75 ? -6.762 -14.188 -13.656 1 96 75 ALA A O 1
ATOM 550 N N . GLN A 1 76 ? -7.414 -14.203 -11.57 1 95.81 76 GLN A N 1
ATOM 551 C CA . GLN A 1 76 ? -8.656 -13.484 -11.836 1 95.81 76 GLN A CA 1
ATOM 552 C C . GLN A 1 76 ? -8.602 -12.062 -11.281 1 95.81 76 GLN A C 1
ATOM 554 O O . GLN A 1 76 ? -8.508 -11.875 -10.062 1 95.81 76 GLN A O 1
ATOM 559 N N . LEU A 1 77 ? -8.602 -11.07 -12.188 1 97.12 77 LEU A N 1
ATOM 560 C CA . LEU A 1 77 ? -8.617 -9.688 -11.742 1 97.12 77 LEU A CA 1
ATOM 561 C C . LEU A 1 77 ? -10.008 -9.273 -11.281 1 97.12 77 LEU A C 1
ATOM 563 O O . LEU A 1 77 ? -10.906 -9.07 -12.094 1 97.12 77 LEU A O 1
ATOM 567 N N . LEU A 1 78 ? -10.172 -9.117 -10.023 1 96.56 78 LEU A N 1
ATOM 568 C CA . LEU A 1 78 ? -11.484 -8.828 -9.453 1 96.56 78 LEU A CA 1
ATOM 569 C C . LEU A 1 78 ? -11.773 -7.332 -9.516 1 96.56 78 LEU A C 1
ATOM 571 O O . LEU A 1 78 ? -12.922 -6.93 -9.711 1 96.56 78 LEU A O 1
ATOM 575 N N . ASP A 1 79 ? -10.805 -6.578 -9.297 1 95.88 79 ASP A N 1
ATOM 576 C CA . ASP A 1 79 ? -10.953 -5.125 -9.273 1 95.88 79 ASP A CA 1
ATOM 577 C C . ASP A 1 79 ? -9.625 -4.438 -9.57 1 95.88 79 ASP A C 1
ATOM 579 O O . ASP A 1 79 ? -8.562 -4.93 -9.188 1 95.88 79 ASP A O 1
ATOM 583 N N . VAL A 1 80 ? -9.695 -3.387 -10.359 1 97 80 VAL A N 1
ATOM 584 C CA . VAL A 1 80 ? -8.562 -2.502 -10.609 1 97 80 VAL A CA 1
ATOM 585 C C . VAL A 1 80 ? -8.906 -1.081 -10.172 1 97 80 VAL A C 1
ATOM 587 O O . VAL A 1 80 ? -9.672 -0.385 -10.844 1 97 80 VAL A O 1
ATOM 590 N N . HIS A 1 81 ? -8.375 -0.722 -9.055 1 94.81 81 HIS A N 1
ATOM 591 C CA . HIS A 1 81 ? -8.594 0.618 -8.523 1 94.81 81 HIS A CA 1
ATOM 592 C C . HIS A 1 81 ? -7.445 1.552 -8.891 1 94.81 81 HIS A C 1
ATOM 594 O O . HIS A 1 81 ? -6.348 1.45 -8.336 1 94.81 81 HIS A O 1
ATOM 600 N N . ARG A 1 82 ? -7.75 2.48 -9.781 1 94.69 82 ARG A N 1
ATOM 601 C CA . ARG A 1 82 ? -6.734 3.428 -10.219 1 94.69 82 ARG A CA 1
ATOM 602 C C . ARG A 1 82 ? -6.469 4.488 -9.156 1 94.69 82 ARG A C 1
ATOM 604 O O . ARG A 1 82 ? -7.402 5.125 -8.664 1 94.69 82 ARG A O 1
ATOM 611 N N . ILE A 1 83 ? -5.242 4.688 -8.805 1 95.62 83 ILE A N 1
ATOM 612 C CA . ILE A 1 83 ? -4.82 5.633 -7.773 1 95.62 83 ILE A CA 1
ATOM 613 C C . ILE A 1 83 ? -4.23 6.883 -8.43 1 95.62 83 ILE A C 1
ATOM 615 O O . ILE A 1 83 ? -4.512 8 -8 1 95.62 83 ILE A O 1
ATOM 619 N N . SER A 1 84 ? -3.4 6.762 -9.445 1 95.62 84 SER A N 1
ATOM 620 C CA . SER A 1 84 ? -2.834 7.809 -10.289 1 95.62 84 SER A CA 1
ATOM 621 C C . SER A 1 84 ? -2.672 7.332 -11.727 1 95.62 84 SER A C 1
ATOM 623 O O . SER A 1 84 ? -3.199 6.281 -12.102 1 95.62 84 SER A O 1
ATOM 625 N N . ALA A 1 85 ? -2.023 8.125 -12.555 1 94.94 85 ALA A N 1
ATOM 626 C CA . ALA A 1 85 ? -1.791 7.734 -13.945 1 94.94 85 ALA A CA 1
ATOM 627 C C . ALA A 1 85 ? -0.934 6.477 -14.023 1 94.94 85 ALA A C 1
ATOM 629 O O . ALA A 1 85 ? -1.024 5.715 -14.984 1 94.94 85 ALA A O 1
ATOM 630 N N . VAL A 1 86 ? -0.144 6.254 -12.938 1 97 86 VAL A N 1
ATOM 631 C CA . VAL A 1 86 ? 0.817 5.164 -13.086 1 97 86 VAL A CA 1
ATOM 632 C C . VAL A 1 86 ? 0.628 4.152 -11.953 1 97 86 VAL A C 1
ATOM 634 O O . VAL A 1 86 ? 1.233 3.078 -11.969 1 97 86 VAL A O 1
ATOM 637 N N . LEU A 1 87 ? -0.166 4.453 -10.914 1 97.88 87 LEU A N 1
ATOM 638 C CA . LEU A 1 87 ? -0.364 3.551 -9.789 1 97.88 87 LEU A CA 1
ATOM 639 C C . LEU A 1 87 ? -1.786 3 -9.773 1 97.88 87 LEU A C 1
ATOM 641 O O . LEU A 1 87 ? -2.748 3.75 -9.953 1 97.88 87 LEU A O 1
ATOM 645 N N . SER A 1 88 ? -1.914 1.695 -9.539 1 97.69 88 SER A N 1
ATOM 646 C CA . SER A 1 88 ? -3.211 1.049 -9.367 1 97.69 88 SER A CA 1
ATOM 647 C C . SER A 1 88 ? -3.152 -0.044 -8.305 1 97.69 88 SER A C 1
ATOM 649 O O . SER A 1 88 ? -2.117 -0.694 -8.133 1 97.69 88 SER A O 1
ATOM 651 N N . LEU A 1 89 ? -4.199 -0.174 -7.562 1 97.94 89 LEU A N 1
ATOM 652 C CA . LEU A 1 89 ? -4.395 -1.312 -6.668 1 97.94 89 LEU A CA 1
ATOM 653 C C . LEU A 1 89 ? -5.242 -2.389 -7.344 1 97.94 89 LEU A C 1
ATOM 655 O O . LEU A 1 89 ? -6.41 -2.156 -7.66 1 97.94 89 LEU A O 1
ATOM 659 N N . VAL A 1 90 ? -4.676 -3.553 -7.551 1 98.06 90 VAL A N 1
ATOM 660 C CA . VAL A 1 90 ? -5.34 -4.621 -8.289 1 98.06 90 VAL A CA 1
ATOM 661 C C . VAL A 1 90 ? -5.68 -5.77 -7.34 1 98.06 90 VAL A C 1
ATOM 663 O O . VAL A 1 90 ? -4.793 -6.336 -6.699 1 98.06 90 VAL A O 1
ATOM 666 N N . GLU A 1 91 ? -6.926 -6.09 -7.23 1 97.44 91 GLU A N 1
ATOM 667 C CA . GLU A 1 91 ? -7.371 -7.258 -6.473 1 97.44 91 GLU A CA 1
ATOM 668 C C . GLU A 1 91 ? -7.387 -8.508 -7.344 1 97.44 91 GLU A C 1
ATOM 670 O O . GLU A 1 91 ? -8.047 -8.539 -8.383 1 97.44 91 GLU A O 1
ATOM 675 N N . VAL A 1 92 ? -6.656 -9.516 -6.934 1 97.38 92 VAL A N 1
ATOM 676 C CA . VAL A 1 92 ? -6.492 -10.727 -7.73 1 97.38 92 VAL A CA 1
ATOM 677 C C . VAL A 1 92 ? -6.926 -11.945 -6.914 1 97.38 92 VAL A C 1
ATOM 679 O O . VAL A 1 92 ? -6.488 -12.125 -5.773 1 97.38 92 VAL A O 1
ATOM 682 N N . GLU A 1 93 ? -7.789 -12.711 -7.457 1 96.12 93 GLU A N 1
ATOM 683 C CA . GLU A 1 93 ? -8.07 -14.047 -6.949 1 96.12 93 GLU A CA 1
ATOM 684 C C . GLU A 1 93 ? -7.34 -15.109 -7.766 1 96.12 93 GLU A C 1
ATOM 686 O O . GLU A 1 93 ? -7.512 -15.195 -8.984 1 96.12 93 GLU A O 1
ATOM 691 N N . TRP A 1 94 ? -6.52 -15.82 -7.07 1 95.25 94 TRP A N 1
ATOM 692 C CA . TRP A 1 94 ? -5.781 -16.875 -7.746 1 95.25 94 TRP A CA 1
ATOM 693 C C . TRP A 1 94 ? -6.582 -18.172 -7.758 1 95.25 94 TRP A C 1
ATOM 695 O O . TRP A 1 94 ? -7.023 -18.656 -6.711 1 95.25 94 TRP A O 1
ATOM 705 N N . GLU A 1 95 ? -6.84 -18.672 -8.914 1 93.69 95 GLU A N 1
ATOM 706 C CA . GLU A 1 95 ? -7.406 -20 -9.117 1 93.69 95 GLU A CA 1
ATOM 707 C C . GLU A 1 95 ? -6.309 -21.047 -9.344 1 93.69 95 GLU A C 1
ATOM 709 O O . GLU A 1 95 ? -5.68 -21.062 -10.406 1 93.69 95 GLU A O 1
ATOM 714 N N . TYR A 1 96 ? -6.203 -21.953 -8.398 1 93.19 96 TYR A N 1
ATOM 715 C CA . TYR A 1 96 ? -5.156 -22.969 -8.469 1 93.19 96 TYR A CA 1
ATOM 716 C C . TYR A 1 96 ? -5.703 -24.281 -9.016 1 93.19 96 TYR A C 1
ATOM 718 O O . TYR A 1 96 ? -6.855 -24.641 -8.75 1 93.19 96 TYR A O 1
ATOM 726 N N . LEU A 1 97 ? -4.902 -24.922 -9.758 1 92.12 97 LEU A N 1
ATOM 727 C CA . LEU A 1 97 ? -5.258 -26.219 -10.305 1 92.12 97 LEU A CA 1
ATOM 728 C C . LEU A 1 97 ? -4.23 -27.281 -9.906 1 92.12 97 LEU A C 1
ATOM 730 O O . LEU A 1 97 ? -3.031 -27 -9.859 1 92.12 97 LEU A O 1
ATOM 734 N N . ASP A 1 98 ? -4.832 -28.453 -9.656 1 91.56 98 ASP A N 1
ATOM 735 C CA . ASP A 1 98 ? -3.924 -29.562 -9.43 1 91.56 98 ASP A CA 1
ATOM 736 C C . ASP A 1 98 ? -3.611 -30.297 -10.734 1 91.56 98 ASP A C 1
ATOM 738 O O . ASP A 1 98 ? -4.012 -29.844 -11.812 1 91.56 98 ASP A O 1
ATOM 742 N N . SER A 1 99 ? -2.766 -31.344 -10.602 1 87.5 99 SER A N 1
ATOM 743 C CA . SER A 1 99 ? -2.256 -32.031 -11.781 1 87.5 99 SER A CA 1
ATOM 744 C C . SER A 1 99 ? -3.387 -32.688 -12.562 1 87.5 99 SER A C 1
ATOM 746 O O . SER A 1 99 ? -3.238 -33 -13.75 1 87.5 99 SER A O 1
ATOM 748 N N . MET A 1 100 ? -4.535 -32.938 -11.883 1 90.62 100 MET A N 1
ATOM 749 C CA . MET A 1 100 ? -5.68 -33.562 -12.547 1 90.62 100 MET A CA 1
ATOM 750 C C . MET A 1 100 ? -6.629 -32.5 -13.094 1 90.62 100 MET A C 1
ATOM 752 O O . MET A 1 100 ? -7.699 -32.844 -13.609 1 90.62 100 MET A O 1
ATOM 756 N N . GLY A 1 101 ? -6.23 -31.266 -12.898 1 86.88 101 GLY A N 1
ATOM 757 C CA . GLY A 1 101 ? -7.059 -30.156 -13.352 1 86.88 101 GLY A CA 1
ATOM 758 C C . GLY A 1 101 ? -8.125 -29.75 -12.352 1 86.88 101 GLY A C 1
ATOM 759 O O . GLY A 1 101 ? -9 -28.953 -12.656 1 86.88 101 GLY A O 1
ATOM 760 N N . GLY A 1 102 ? -8.086 -30.422 -11.164 1 90.44 102 GLY A N 1
ATOM 761 C CA . GLY A 1 102 ? -9.023 -30.062 -10.109 1 90.44 102 GLY A CA 1
ATOM 762 C C . GLY A 1 102 ? -8.711 -28.719 -9.469 1 90.44 102 GLY A C 1
ATOM 763 O O . GLY A 1 102 ? -7.543 -28.359 -9.312 1 90.44 102 GLY A O 1
ATOM 764 N N . ALA A 1 103 ? -9.727 -28.016 -9.109 1 86 103 ALA A N 1
ATOM 765 C CA . ALA A 1 103 ? -9.578 -26.703 -8.453 1 86 103 ALA A CA 1
ATOM 766 C C . ALA A 1 103 ? -9.164 -26.875 -6.996 1 86 103 ALA A C 1
ATOM 768 O O . ALA A 1 103 ? -9.688 -27.734 -6.289 1 86 103 ALA A O 1
ATOM 769 N N . VAL A 1 104 ? -8.133 -26.156 -6.617 1 88.12 104 VAL A N 1
ATOM 770 C CA . VAL A 1 104 ? -7.707 -26.031 -5.227 1 88.12 104 VAL A CA 1
ATOM 771 C C . VAL A 1 104 ? -8.125 -24.672 -4.672 1 88.12 104 VAL A C 1
ATOM 773 O O . VAL A 1 104 ? -8.102 -23.672 -5.395 1 88.12 104 VAL A O 1
ATOM 776 N N . PRO A 1 105 ? -8.508 -24.719 -3.373 1 80.62 105 PRO A N 1
ATOM 777 C CA . PRO A 1 105 ? -8.914 -23.422 -2.828 1 80.62 105 PRO A CA 1
ATOM 778 C C . PRO A 1 105 ? -7.867 -22.328 -3.07 1 80.62 105 PRO A C 1
ATOM 780 O O . PRO A 1 105 ? -6.672 -22.562 -2.881 1 80.62 105 PRO A O 1
ATOM 783 N N . GLY A 1 106 ? -8.312 -21.234 -3.555 1 83.75 106 GLY A N 1
ATOM 784 C CA . GLY A 1 106 ? -7.434 -20.125 -3.895 1 83.75 106 GLY A CA 1
ATOM 785 C C . GLY A 1 106 ? -7.449 -19.016 -2.865 1 83.75 106 GLY A C 1
ATOM 786 O O . GLY A 1 106 ? -8.18 -19.094 -1.873 1 83.75 106 GLY A O 1
ATOM 787 N N . GLU A 1 107 ? -6.383 -18.109 -3.021 1 89.5 107 GLU A N 1
ATOM 788 C CA . GLU A 1 107 ? -6.273 -16.969 -2.125 1 89.5 107 GLU A CA 1
ATOM 789 C C . GLU A 1 107 ? -6.379 -15.648 -2.895 1 89.5 107 GLU A C 1
ATOM 791 O O . GLU A 1 107 ? -6.145 -15.609 -4.105 1 89.5 107 GLU A O 1
ATOM 796 N N . ARG A 1 108 ? -6.867 -14.672 -2.201 1 93.06 108 ARG A N 1
ATOM 797 C CA . ARG A 1 108 ? -6.992 -13.32 -2.742 1 93.06 108 ARG A CA 1
ATOM 798 C C . ARG A 1 108 ? -5.898 -12.414 -2.199 1 93.06 108 ARG A C 1
ATOM 800 O O . ARG A 1 108 ? -5.559 -12.477 -1.016 1 93.06 108 ARG A O 1
ATOM 807 N N . TYR A 1 109 ? -5.316 -11.719 -3.078 1 97 109 TYR A N 1
ATOM 808 C CA . TYR A 1 109 ? -4.316 -10.711 -2.742 1 97 109 TYR A CA 1
ATOM 809 C C . TYR A 1 109 ? -4.645 -9.375 -3.41 1 97 109 TYR A C 1
ATOM 811 O O . TYR A 1 109 ? -5.414 -9.328 -4.371 1 97 109 TYR A O 1
ATOM 819 N N . ARG A 1 110 ? -4.18 -8.359 -2.859 1 98.12 110 ARG A N 1
ATOM 820 C CA . ARG A 1 110 ? -4.141 -7.07 -3.543 1 98.12 110 ARG A CA 1
ATOM 821 C C . ARG A 1 110 ? -2.703 -6.648 -3.832 1 98.12 110 ARG A C 1
ATOM 823 O O . ARG A 1 110 ? -1.813 -6.844 -3.002 1 98.12 110 ARG A O 1
ATOM 830 N N . TYR A 1 111 ? -2.539 -6.109 -4.988 1 98.62 111 TYR A N 1
ATOM 831 C CA . TYR A 1 111 ? -1.226 -5.672 -5.445 1 98.62 111 TYR A CA 1
ATOM 832 C C . TYR A 1 111 ? -1.235 -4.188 -5.793 1 98.62 111 TYR A C 1
ATOM 834 O O . TYR A 1 111 ? -2.049 -3.74 -6.605 1 98.62 111 TYR A O 1
ATOM 842 N N . LEU A 1 112 ? -0.381 -3.455 -5.133 1 98.75 112 LEU A N 1
ATOM 843 C CA . LEU A 1 112 ? -0.118 -2.109 -5.633 1 98.75 112 LEU A CA 1
ATOM 844 C C . LEU A 1 112 ? 0.879 -2.143 -6.785 1 98.75 112 LEU A C 1
ATOM 846 O O . LEU A 1 112 ? 2.029 -2.551 -6.605 1 98.75 112 LEU A O 1
ATOM 850 N N . ILE A 1 113 ? 0.388 -1.705 -7.953 1 98.75 113 ILE A N 1
ATOM 851 C CA . ILE A 1 113 ? 1.154 -1.835 -9.188 1 98.75 113 ILE A CA 1
ATOM 852 C C . ILE A 1 113 ? 1.566 -0.452 -9.688 1 98.75 113 ILE A C 1
ATOM 854 O O . ILE A 1 113 ? 0.754 0.476 -9.703 1 98.75 113 ILE A O 1
ATOM 858 N N . ARG A 1 114 ? 2.871 -0.298 -10 1 98.5 114 ARG A N 1
ATOM 859 C CA . ARG A 1 114 ? 3.35 0.865 -10.742 1 98.5 114 ARG A CA 1
ATOM 860 C C . ARG A 1 114 ? 3.648 0.504 -12.195 1 98.5 114 ARG A C 1
ATOM 862 O O . ARG A 1 114 ? 4.469 -0.375 -12.469 1 98.5 114 ARG A O 1
ATOM 869 N N . THR A 1 115 ? 2.977 1.194 -13.094 1 97.88 115 THR A N 1
ATOM 870 C CA . THR A 1 115 ? 3.172 0.915 -14.516 1 97.88 115 THR A CA 1
ATOM 871 C C . THR A 1 115 ? 3.979 2.027 -15.18 1 97.88 115 THR A C 1
ATOM 873 O O . THR A 1 115 ? 3.486 3.146 -15.336 1 97.88 115 THR A O 1
ATOM 876 N N . GLY A 1 116 ? 5.199 1.666 -15.523 1 95.56 116 GLY A N 1
ATOM 877 C CA . GLY A 1 116 ? 6.047 2.594 -16.25 1 95.56 116 GLY A CA 1
ATOM 878 C C . GLY A 1 116 ? 6.207 2.23 -17.719 1 95.56 116 GLY A C 1
ATOM 879 O O . GLY A 1 116 ? 5.387 1.497 -18.266 1 95.56 116 GLY A O 1
ATOM 880 N N . ALA A 1 117 ? 7.254 2.785 -18.281 1 93.25 117 ALA A N 1
ATOM 881 C CA . ALA A 1 117 ? 7.523 2.568 -19.703 1 93.25 117 ALA A CA 1
ATOM 882 C C . ALA A 1 117 ? 7.809 1.097 -19.984 1 93.25 117 ALA A C 1
ATOM 884 O O . ALA A 1 117 ? 7.473 0.591 -21.062 1 93.25 117 ALA A O 1
ATOM 885 N N . ASP A 1 118 ? 8.391 0.41 -19 1 93.75 118 ASP A N 1
ATOM 886 C CA . ASP A 1 118 ? 8.773 -0.986 -19.188 1 93.75 118 ASP A CA 1
ATOM 887 C C . ASP A 1 118 ? 7.66 -1.928 -18.734 1 93.75 118 ASP A C 1
ATOM 889 O O . ASP A 1 118 ? 7.844 -3.146 -18.703 1 93.75 118 ASP A O 1
ATOM 893 N N . GLY A 1 119 ? 6.535 -1.368 -18.375 1 97.06 119 GLY A N 1
ATOM 894 C CA . GLY A 1 119 ? 5.406 -2.191 -17.969 1 97.06 119 GLY A CA 1
ATOM 895 C C . GLY A 1 119 ? 5.164 -2.172 -16.469 1 97.06 119 GLY A C 1
ATOM 896 O O . GLY A 1 119 ? 5.766 -1.372 -15.742 1 97.06 119 GLY A O 1
ATOM 897 N N . PRO A 1 120 ? 4.258 -3.021 -16 1 98.5 120 PRO A N 1
ATOM 898 C CA . PRO A 1 120 ? 3.867 -3.027 -14.586 1 98.5 120 PRO A CA 1
ATOM 899 C C . PRO A 1 120 ? 4.914 -3.672 -13.688 1 98.5 120 PRO A C 1
ATOM 901 O O . PRO A 1 120 ? 5.562 -4.645 -14.086 1 98.5 120 PRO A O 1
ATOM 904 N N . LEU A 1 121 ? 5.047 -3.178 -12.484 1 98.69 121 LEU A N 1
ATOM 905 C CA . LEU A 1 121 ? 5.824 -3.75 -11.391 1 98.69 121 LEU A CA 1
ATOM 906 C C . LEU A 1 121 ? 5.047 -3.678 -10.078 1 98.69 121 LEU A C 1
ATOM 908 O O . LEU A 1 121 ? 4.375 -2.68 -9.805 1 98.69 121 LEU A O 1
ATOM 912 N N . ILE A 1 122 ? 5.152 -4.699 -9.305 1 98.75 122 ILE A N 1
ATOM 913 C CA . ILE A 1 122 ? 4.52 -4.734 -7.988 1 98.75 122 ILE A CA 1
ATOM 914 C C . ILE A 1 122 ? 5.344 -3.916 -6.996 1 98.75 122 ILE A C 1
ATOM 916 O O . ILE A 1 122 ? 6.539 -4.172 -6.812 1 98.75 122 ILE A O 1
ATOM 920 N N . THR A 1 123 ? 4.781 -2.951 -6.309 1 98.69 123 THR A N 1
ATOM 921 C CA . THR A 1 123 ? 5.465 -2.219 -5.246 1 98.69 123 THR A CA 1
ATOM 922 C C . THR A 1 123 ? 5.121 -2.797 -3.879 1 98.69 123 THR A C 1
ATOM 924 O O . THR A 1 123 ? 5.961 -2.824 -2.979 1 98.69 123 THR A O 1
ATOM 927 N N . THR A 1 124 ? 3.889 -3.24 -3.742 1 98.75 124 THR A N 1
ATOM 928 C CA . THR A 1 124 ? 3.412 -3.762 -2.465 1 98.75 124 THR A CA 1
ATOM 929 C C . THR A 1 124 ? 2.455 -4.93 -2.682 1 98.75 124 THR A C 1
ATOM 931 O O . THR A 1 124 ? 1.562 -4.859 -3.527 1 98.75 124 THR A O 1
ATOM 934 N N . VAL A 1 125 ? 2.67 -6.004 -2.025 1 98.19 125 VAL A N 1
ATOM 935 C CA . VAL A 1 125 ? 1.737 -7.125 -1.963 1 98.19 125 VAL A CA 1
ATOM 936 C C . VAL A 1 125 ? 0.967 -7.082 -0.645 1 98.19 125 VAL A C 1
ATOM 938 O O . VAL A 1 125 ? 1.568 -7.051 0.432 1 98.19 125 VAL A O 1
ATOM 941 N N . ILE A 1 126 ? -0.29 -7.023 -0.664 1 98.38 126 ILE A N 1
ATOM 942 C CA . ILE A 1 126 ? -1.138 -7.07 0.522 1 98.38 126 ILE A CA 1
ATOM 943 C C . ILE A 1 126 ? -1.816 -8.438 0.616 1 98.38 126 ILE A C 1
ATOM 945 O O . ILE A 1 126 ? -2.662 -8.773 -0.215 1 98.38 126 ILE A O 1
ATOM 949 N N . ALA A 1 127 ? -1.379 -9.125 1.569 1 94.06 127 ALA A N 1
ATOM 950 C CA . ALA A 1 127 ? -1.896 -10.469 1.806 1 94.06 127 ALA A CA 1
ATOM 951 C C . ALA A 1 127 ? -3.035 -10.453 2.822 1 94.06 127 ALA A C 1
ATOM 953 O O . ALA A 1 127 ? -2.838 -10.062 3.977 1 94.06 127 ALA A O 1
ATOM 954 N N . SER A 1 128 ? -4.273 -10.594 2.473 1 82.38 128 SER A N 1
ATOM 955 C CA . SER A 1 128 ? -5.379 -10.547 3.424 1 82.38 128 SER A CA 1
ATOM 956 C C . SER A 1 128 ? -6.168 -11.852 3.41 1 82.38 128 SER A C 1
ATOM 958 O O . SER A 1 128 ? -6.199 -12.555 2.396 1 82.38 128 SER A O 1
ATOM 960 N N . ARG A 1 129 ? -6.562 -12.312 4.59 1 72.69 129 ARG A N 1
ATOM 961 C CA . ARG A 1 129 ? -7.457 -13.453 4.734 1 72.69 129 ARG A CA 1
ATOM 962 C C . ARG A 1 129 ? -8.914 -13 4.84 1 72.69 129 ARG A C 1
ATOM 964 O O . ARG A 1 129 ? -9.195 -11.906 5.328 1 72.69 129 ARG A O 1
ATOM 971 N N . MET B 1 1 ? -22.984 1.038 13.641 1 60.41 1 MET B N 1
ATOM 972 C CA . MET B 1 1 ? -22.203 1.42 14.82 1 60.41 1 MET B CA 1
ATOM 973 C C . MET B 1 1 ? -20.734 1.067 14.648 1 60.41 1 MET B C 1
ATOM 975 O O . MET B 1 1 ? -19.859 1.912 14.852 1 60.41 1 MET B O 1
ATOM 979 N N . ALA B 1 2 ? -20.438 -0.078 14.203 1 67.75 2 ALA B N 1
ATOM 980 C CA . ALA B 1 2 ? -19.062 -0.505 14.039 1 67.75 2 ALA B CA 1
ATOM 981 C C . ALA B 1 2 ? -18.359 0.313 12.953 1 67.75 2 ALA B C 1
ATOM 983 O O . ALA B 1 2 ? -17.234 0.766 13.141 1 67.75 2 ALA B O 1
ATOM 984 N N . ALA B 1 3 ? -19.156 0.557 11.961 1 81.69 3 ALA B N 1
ATOM 985 C CA . ALA B 1 3 ? -18.609 1.373 10.875 1 81.69 3 ALA B CA 1
ATOM 986 C C . ALA B 1 3 ? -18.328 2.799 11.344 1 81.69 3 ALA B C 1
ATOM 988 O O . ALA B 1 3 ? -17.312 3.387 11 1 81.69 3 ALA B O 1
ATOM 989 N N . GLN B 1 4 ? -19.219 3.314 12.188 1 86.5 4 GLN B N 1
ATOM 990 C CA . GLN B 1 4 ? -19.031 4.672 12.688 1 86.5 4 GLN B CA 1
ATOM 991 C C . GLN B 1 4 ? -17.859 4.738 13.656 1 86.5 4 GLN B C 1
ATOM 993 O O . GLN B 1 4 ? -17.078 5.695 13.641 1 86.5 4 GLN B O 1
ATOM 998 N N . ALA B 1 5 ? -17.719 3.738 14.531 1 90.38 5 ALA B N 1
ATOM 999 C CA . ALA B 1 5 ? -16.625 3.686 15.484 1 90.38 5 ALA B CA 1
ATOM 1000 C C . ALA B 1 5 ? -15.273 3.641 14.766 1 90.38 5 ALA B C 1
ATOM 1002 O O . ALA B 1 5 ? -14.305 4.277 15.195 1 90.38 5 ALA B O 1
ATOM 1003 N N . GLU B 1 6 ? -15.25 2.926 13.695 1 91.56 6 GLU B N 1
ATOM 1004 C CA . GLU B 1 6 ? -14.031 2.855 12.898 1 91.56 6 GLU B CA 1
ATOM 1005 C C . GLU B 1 6 ? -13.695 4.211 12.281 1 91.56 6 GLU B C 1
ATOM 1007 O O . GLU B 1 6 ? -12.539 4.645 12.312 1 91.56 6 GLU B O 1
ATOM 1012 N N . LEU B 1 7 ? -14.727 4.887 11.789 1 94.69 7 LEU B N 1
ATOM 1013 C CA . LEU B 1 7 ? -14.523 6.199 11.188 1 94.69 7 LEU B CA 1
ATOM 1014 C C . LEU B 1 7 ? -14.055 7.211 12.227 1 94.69 7 LEU B C 1
ATOM 1016 O O . LEU B 1 7 ? -13.188 8.039 11.945 1 94.69 7 LEU B O 1
ATOM 1020 N N . ASP B 1 8 ? -14.648 7.156 13.391 1 95.88 8 ASP B N 1
ATOM 1021 C CA . ASP B 1 8 ? -14.242 8.047 14.469 1 95.88 8 ASP B CA 1
ATOM 1022 C C . ASP B 1 8 ? -12.789 7.801 14.867 1 95.88 8 ASP B C 1
ATOM 1024 O O . ASP B 1 8 ? -12.039 8.75 15.109 1 95.88 8 ASP B O 1
ATOM 1028 N N . GLN B 1 9 ? -12.445 6.621 14.977 1 97.06 9 GLN B N 1
ATOM 1029 C CA . GLN B 1 9 ? -11.078 6.254 15.344 1 97.06 9 GLN B CA 1
ATOM 1030 C C . GLN B 1 9 ? -10.078 6.75 14.297 1 97.06 9 GLN B C 1
ATOM 1032 O O . GLN B 1 9 ? -9.031 7.301 14.648 1 97.06 9 GLN B O 1
ATOM 1037 N N . LEU B 1 10 ? -10.43 6.535 13.055 1 97.88 10 LEU B N 1
ATOM 1038 C CA . LEU B 1 10 ? -9.57 6.992 11.969 1 97.88 10 LEU B CA 1
ATOM 1039 C C . LEU B 1 10 ? -9.469 8.516 11.961 1 97.88 10 LEU B C 1
ATOM 1041 O O . LEU B 1 10 ? -8.391 9.07 11.727 1 97.88 10 LEU B O 1
ATOM 1045 N N . SER B 1 11 ? -10.578 9.18 12.227 1 97.19 11 SER B N 1
ATOM 1046 C CA . SER B 1 11 ? -10.578 10.633 12.273 1 97.19 11 SER B CA 1
ATOM 1047 C C . SER B 1 11 ? -9.664 11.148 13.383 1 97.19 11 SER B C 1
ATOM 1049 O O . SER B 1 11 ? -8.898 12.094 13.18 1 97.19 11 SER B O 1
ATOM 1051 N N . GLU B 1 12 ? -9.781 10.562 14.508 1 97.44 12 GLU B N 1
ATOM 1052 C CA . GLU B 1 12 ? -8.906 10.938 15.617 1 97.44 12 GLU B CA 1
ATOM 1053 C C . GLU B 1 12 ? -7.445 10.656 15.281 1 97.44 12 GLU B C 1
ATOM 1055 O O . GLU B 1 12 ? -6.566 11.469 15.578 1 97.44 12 GLU B O 1
ATOM 1060 N N . PHE B 1 13 ? -7.18 9.57 14.734 1 98.56 13 PHE B N 1
ATOM 1061 C CA . PHE B 1 13 ? -5.832 9.164 14.352 1 98.56 13 PHE B CA 1
ATOM 1062 C C . PHE B 1 13 ? -5.219 10.172 13.383 1 98.56 13 PHE B C 1
ATOM 1064 O O . PHE B 1 13 ? -4.117 10.672 13.617 1 98.56 13 PHE B O 1
ATOM 1071 N N . PHE B 1 14 ? -5.969 10.492 12.312 1 98.38 14 PHE B N 1
ATOM 1072 C CA . PHE B 1 14 ? -5.43 11.391 11.297 1 98.38 14 PHE B CA 1
ATOM 1073 C C . PHE B 1 14 ? -5.348 12.82 11.82 1 98.38 14 PHE B C 1
ATOM 1075 O O . PHE B 1 14 ? -4.52 13.609 11.359 1 98.38 14 PHE B O 1
ATOM 1082 N N . GLY B 1 15 ? -6.254 13.117 12.766 1 97.56 15 GLY B N 1
ATOM 1083 C CA . GLY B 1 15 ? -6.102 14.391 13.445 1 97.56 15 GLY B CA 1
ATOM 1084 C C . GLY B 1 15 ? -4.766 14.539 14.148 1 97.56 15 GLY B C 1
ATOM 1085 O O . GLY B 1 15 ? -4.082 15.547 13.992 1 97.56 15 GLY B O 1
ATOM 1086 N N . ARG B 1 16 ? -4.387 13.555 14.906 1 96.94 16 ARG B N 1
ATOM 1087 C CA . ARG B 1 16 ? -3.109 13.539 15.609 1 96.94 16 ARG B CA 1
ATOM 1088 C C . ARG B 1 16 ? -1.94 13.531 14.633 1 96.94 16 ARG B C 1
ATOM 1090 O O . ARG B 1 16 ? -0.961 14.258 14.82 1 96.94 16 ARG B O 1
ATOM 1097 N N . TYR B 1 17 ? -2.031 12.773 13.625 1 97.62 17 TYR B N 1
ATOM 1098 C CA . TYR B 1 17 ? -0.995 12.664 12.602 1 97.62 17 TYR B CA 1
ATOM 1099 C C . TYR B 1 17 ? -0.782 14 11.898 1 97.62 17 TYR B C 1
ATOM 1101 O O . TYR B 1 17 ? 0.352 14.469 11.766 1 97.62 17 TYR B O 1
ATOM 1109 N N . GLY B 1 18 ? -1.889 14.633 11.5 1 95.38 18 GLY B N 1
ATOM 1110 C CA . GLY B 1 18 ? -1.812 15.93 10.836 1 95.38 18 GLY B CA 1
ATOM 1111 C C . GLY B 1 18 ? -1.186 17 11.711 1 95.38 18 GLY B C 1
ATOM 1112 O O . GLY B 1 18 ? -0.36 17.797 11.234 1 95.38 18 GLY B O 1
ATOM 1113 N N . ALA B 1 19 ? -1.621 17.016 12.898 1 95.06 19 ALA B N 1
ATOM 1114 C CA . ALA B 1 19 ? -1.043 17.984 13.828 1 95.06 19 ALA B CA 1
ATOM 1115 C C . ALA B 1 19 ? 0.459 17.766 13.984 1 95.06 19 ALA B C 1
ATOM 1117 O O . ALA B 1 19 ? 1.235 18.719 13.992 1 95.06 19 ALA B O 1
ATOM 1118 N N . ALA B 1 20 ? 0.868 16.516 14.102 1 96.06 20 ALA B N 1
ATOM 1119 C CA . ALA B 1 20 ? 2.285 16.188 14.234 1 96.06 20 ALA B CA 1
ATOM 1120 C C . ALA B 1 20 ? 3.07 16.625 13 1 96.06 20 ALA B C 1
ATOM 1122 O O . ALA B 1 20 ? 4.168 17.172 13.117 1 96.06 20 ALA B O 1
ATOM 1123 N N . LEU B 1 21 ? 2.52 16.422 11.82 1 93.69 21 LEU B N 1
ATOM 1124 C CA . LEU B 1 21 ? 3.17 16.812 10.578 1 93.69 21 LEU B CA 1
ATOM 1125 C C . LEU B 1 21 ? 3.375 18.328 10.523 1 93.69 21 LEU B C 1
ATOM 1127 O O . LEU B 1 21 ? 4.465 18.797 10.195 1 93.69 21 LEU B O 1
ATOM 1131 N N . THR B 1 22 ? 2.316 19.109 10.883 1 92.19 22 THR B N 1
ATOM 1132 C CA . THR B 1 22 ? 2.346 20.562 10.727 1 92.19 22 THR B CA 1
ATOM 1133 C C . THR B 1 22 ? 3.219 21.188 11.805 1 92.19 22 THR B C 1
ATOM 1135 O O . THR B 1 22 ? 3.857 22.219 11.57 1 92.19 22 THR B O 1
ATOM 1138 N N . THR B 1 23 ? 3.324 20.531 12.961 1 91.88 23 THR B N 1
ATOM 1139 C CA . THR B 1 23 ? 4.113 21.109 14.055 1 91.88 23 THR B CA 1
ATOM 1140 C C . THR B 1 23 ? 5.531 20.547 14.047 1 91.88 23 THR B C 1
ATOM 1142 O O . THR B 1 23 ? 6.379 20.969 14.828 1 91.88 23 THR B O 1
ATOM 1145 N N . GLY B 1 24 ? 5.789 19.547 13.242 1 92.75 24 GLY B N 1
ATOM 1146 C CA . GLY B 1 24 ? 7.117 18.969 13.125 1 92.75 24 GLY B CA 1
ATOM 1147 C C . GLY B 1 24 ? 7.453 18.016 14.266 1 92.75 24 GLY B C 1
ATOM 1148 O O . GLY B 1 24 ? 8.609 17.906 14.664 1 92.75 24 GLY B O 1
ATOM 1149 N N . ASP B 1 25 ? 6.465 17.438 14.844 1 94.94 25 ASP B N 1
ATOM 1150 C CA . ASP B 1 25 ? 6.68 16.422 15.875 1 94.94 25 ASP B CA 1
ATOM 1151 C C . ASP B 1 25 ? 6.973 15.062 15.258 1 94.94 25 ASP B C 1
ATOM 1153 O O . ASP B 1 25 ? 6.078 14.219 15.141 1 94.94 25 ASP B O 1
ATOM 1157 N N . VAL B 1 26 ? 8.203 14.773 14.992 1 95.19 26 VAL B N 1
ATOM 1158 C CA . VAL B 1 26 ? 8.594 13.594 14.234 1 95.19 26 VAL B CA 1
ATOM 1159 C C . VAL B 1 26 ? 8.461 12.352 15.109 1 95.19 26 VAL B C 1
ATOM 1161 O O . VAL B 1 26 ? 8.336 11.234 14.602 1 95.19 26 VAL B O 1
ATOM 1164 N N . SER B 1 27 ? 8.57 12.578 16.375 1 96.12 27 SER B N 1
ATOM 1165 C CA . SER B 1 27 ? 8.375 11.445 17.281 1 96.12 27 SER B CA 1
ATOM 1166 C C . SER B 1 27 ? 6.957 10.891 17.156 1 96.12 27 SER B C 1
ATOM 1168 O O . SER B 1 27 ? 6.766 9.672 17.094 1 96.12 27 SER B O 1
ATOM 1170 N N . VAL B 1 28 ? 5.98 11.727 17.141 1 96.94 28 VAL B N 1
ATOM 1171 C CA . VAL B 1 28 ? 4.59 11.305 17 1 96.94 28 VAL B CA 1
ATOM 1172 C C . VAL B 1 28 ? 4.371 10.727 15.602 1 96.94 28 VAL B C 1
ATOM 1174 O O . VAL B 1 28 ? 3.703 9.703 15.445 1 96.94 28 VAL B O 1
ATOM 1177 N N . VAL B 1 29 ? 4.969 11.352 14.555 1 97.62 29 VAL B N 1
ATOM 1178 C CA . VAL B 1 29 ? 4.867 10.836 13.195 1 97.62 29 VAL B CA 1
ATOM 1179 C C . VAL B 1 29 ? 5.395 9.398 13.148 1 97.62 29 VAL B C 1
ATOM 1181 O O . VAL B 1 29 ? 4.758 8.516 12.578 1 97.62 29 VAL B O 1
ATOM 1184 N N . ALA B 1 30 ? 6.535 9.211 13.781 1 97.75 30 ALA B N 1
ATOM 1185 C CA . ALA B 1 30 ? 7.152 7.891 13.797 1 97.75 30 ALA B CA 1
ATOM 1186 C C . ALA B 1 30 ? 6.254 6.875 14.492 1 97.75 30 ALA B C 1
ATOM 1188 O O . ALA B 1 30 ? 6.133 5.73 14.047 1 97.75 30 ALA B O 1
ATOM 1189 N N . ARG B 1 31 ? 5.59 7.266 15.516 1 97.44 31 ARG B N 1
ATOM 1190 C CA . ARG B 1 31 ? 4.738 6.367 16.297 1 97.44 31 ARG B CA 1
ATOM 1191 C C . ARG B 1 31 ? 3.453 6.047 15.539 1 97.44 31 ARG B C 1
ATOM 1193 O O . ARG B 1 31 ? 2.723 5.125 15.914 1 97.44 31 ARG B O 1
ATOM 1200 N N . CYS B 1 32 ? 3.131 6.828 14.531 1 98.31 32 CYS B N 1
ATOM 1201 C CA . CYS B 1 32 ? 1.931 6.605 13.734 1 98.31 32 CYS B CA 1
ATOM 1202 C C . CYS B 1 32 ? 2.195 5.602 12.625 1 98.31 32 CYS B C 1
ATOM 1204 O O . CYS B 1 32 ? 1.271 5.188 11.922 1 98.31 32 CYS B O 1
ATOM 1206 N N . HIS B 1 33 ? 3.451 5.184 12.492 1 98.31 33 HIS B N 1
ATOM 1207 C CA . HIS B 1 33 ? 3.805 4.254 11.43 1 98.31 33 HIS B CA 1
ATOM 1208 C C . HIS B 1 33 ? 4.156 2.879 11.992 1 98.31 33 HIS B C 1
ATOM 1210 O O . HIS B 1 33 ? 4.836 2.779 13.016 1 98.31 33 HIS B O 1
ATOM 1216 N N . ALA B 1 34 ? 3.629 1.871 11.352 1 98.06 34 ALA B N 1
ATOM 1217 C CA . ALA B 1 34 ? 4.148 0.527 11.594 1 98.06 34 ALA B CA 1
ATOM 1218 C C . ALA B 1 34 ? 5.523 0.348 10.953 1 98.06 34 ALA B C 1
ATOM 1220 O O . ALA B 1 34 ? 5.82 0.954 9.922 1 98.06 34 ALA B O 1
ATOM 1221 N N . LEU B 1 35 ? 6.309 -0.514 11.578 1 97.69 35 LEU B N 1
ATOM 1222 C CA . LEU B 1 35 ? 7.621 -0.803 11.008 1 97.69 35 LEU B CA 1
ATOM 1223 C C . LEU B 1 35 ? 7.715 -2.262 10.578 1 97.69 35 LEU B C 1
ATOM 1225 O O . LEU B 1 35 ? 7.246 -3.156 11.281 1 97.69 35 LEU B O 1
ATOM 1229 N N . PRO B 1 36 ? 8.359 -2.559 9.406 1 97.94 36 PRO B N 1
ATOM 1230 C CA . PRO B 1 36 ? 8.828 -1.576 8.43 1 97.94 36 PRO B CA 1
ATOM 1231 C C . PRO B 1 36 ? 7.676 -0.87 7.707 1 97.94 36 PRO B C 1
ATOM 1233 O O . PRO B 1 36 ? 6.562 -1.398 7.645 1 97.94 36 PRO B O 1
ATOM 1236 N N . GLY B 1 37 ? 7.918 0.344 7.25 1 98.12 37 GLY B N 1
ATOM 1237 C CA . GLY B 1 37 ? 6.969 1.122 6.473 1 98.12 37 GLY B CA 1
ATOM 1238 C C . GLY B 1 37 ? 7.488 1.492 5.094 1 98.12 37 GLY B C 1
ATOM 1239 O O . GLY B 1 37 ? 8.656 1.26 4.785 1 98.12 37 GLY B O 1
ATOM 1240 N N . MET B 1 38 ? 6.547 2.018 4.297 1 98.31 38 MET B N 1
ATOM 1241 C CA . MET B 1 38 ? 6.914 2.354 2.922 1 98.31 38 MET B CA 1
ATOM 1242 C C . MET B 1 38 ? 6.137 3.57 2.434 1 98.31 38 MET B C 1
ATOM 1244 O O . MET B 1 38 ? 4.984 3.771 2.822 1 98.31 38 MET B O 1
ATOM 1248 N N . VAL B 1 39 ? 6.816 4.359 1.681 1 97.5 39 VAL B N 1
ATOM 1249 C CA . VAL B 1 39 ? 6.168 5.41 0.902 1 97.5 39 VAL B CA 1
ATOM 1250 C C . VAL B 1 39 ? 6.281 5.094 -0.587 1 97.5 39 VAL B C 1
ATOM 1252 O O . VAL B 1 39 ? 7.359 4.762 -1.079 1 97.5 39 VAL B O 1
ATOM 1255 N N . VAL B 1 40 ? 5.219 5.133 -1.284 1 98.19 40 VAL B N 1
ATOM 1256 C CA . VAL B 1 40 ? 5.16 4.887 -2.721 1 98.19 40 VAL B CA 1
ATOM 1257 C C . VAL B 1 40 ? 4.664 6.137 -3.441 1 98.19 40 VAL B C 1
ATOM 1259 O O . VAL B 1 40 ? 3.549 6.602 -3.195 1 98.19 40 VAL B O 1
ATOM 1262 N N . ALA B 1 41 ? 5.469 6.668 -4.234 1 96.62 41 ALA B N 1
ATOM 1263 C CA . ALA B 1 41 ? 5.109 7.766 -5.129 1 96.62 41 ALA B CA 1
ATOM 1264 C C . ALA B 1 41 ? 5.051 7.293 -6.578 1 96.62 41 ALA B C 1
ATOM 1266 O O . ALA B 1 41 ? 5.371 6.141 -6.879 1 96.62 41 ALA B O 1
ATOM 1267 N N . ASP B 1 42 ? 4.629 8.164 -7.496 1 96.31 42 ASP B N 1
ATOM 1268 C CA . ASP B 1 42 ? 4.504 7.809 -8.906 1 96.31 42 ASP B CA 1
ATOM 1269 C C . ASP B 1 42 ? 5.852 7.391 -9.492 1 96.31 42 ASP B C 1
ATOM 1271 O O . ASP B 1 42 ? 5.93 6.445 -10.273 1 96.31 42 ASP B O 1
ATOM 1275 N N . SER B 1 43 ? 6.891 8.008 -8.969 1 94.62 43 SER B N 1
ATOM 1276 C CA . SER B 1 43 ? 8.164 7.816 -9.656 1 94.62 43 SER B CA 1
ATOM 1277 C C . SER B 1 43 ? 9.148 7.031 -8.797 1 94.62 43 SER B C 1
ATOM 1279 O O . SER B 1 43 ? 10.156 6.531 -9.297 1 94.62 43 SER B O 1
ATOM 1281 N N . TYR B 1 44 ? 8.875 6.973 -7.516 1 94.25 44 TYR B N 1
ATOM 1282 C CA . TYR B 1 44 ? 9.836 6.316 -6.633 1 94.25 44 TYR B CA 1
ATOM 1283 C C . TYR B 1 44 ? 9.141 5.734 -5.406 1 94.25 44 TYR B C 1
ATOM 1285 O O . TYR B 1 44 ? 7.965 6.02 -5.16 1 94.25 44 TYR B O 1
ATOM 1293 N N . SER B 1 45 ? 9.875 4.914 -4.699 1 97.19 45 SER B N 1
ATOM 1294 C CA . SER B 1 45 ? 9.492 4.422 -3.379 1 97.19 45 SER B CA 1
ATOM 1295 C C . SER B 1 45 ? 10.688 4.352 -2.443 1 97.19 45 SER B C 1
ATOM 1297 O O . SER B 1 45 ? 11.828 4.223 -2.895 1 97.19 45 SER B O 1
ATOM 1299 N N . PHE B 1 46 ? 10.422 4.414 -1.209 1 97.25 46 PHE B N 1
ATOM 1300 C CA . PHE B 1 46 ? 11.445 4.141 -0.208 1 97.25 46 PHE B CA 1
ATOM 1301 C C . PHE B 1 46 ? 10.844 3.463 1.016 1 97.25 46 PHE B C 1
ATOM 1303 O O . PHE B 1 46 ? 9.625 3.498 1.214 1 97.25 46 PHE B O 1
ATOM 1310 N N . THR B 1 47 ? 11.648 2.816 1.77 1 97.94 47 THR B N 1
ATOM 1311 C CA . THR B 1 47 ? 11.219 2.111 2.971 1 97.94 47 THR B CA 1
ATOM 1312 C C . THR B 1 47 ? 11.977 2.611 4.195 1 97.94 47 THR B C 1
ATOM 1314 O O . THR B 1 47 ? 13.031 3.244 4.066 1 97.94 47 THR B O 1
ATOM 1317 N N . PHE B 1 48 ? 11.414 2.432 5.301 1 97.19 48 PHE B N 1
ATOM 1318 C CA . PHE B 1 48 ? 12.055 2.68 6.59 1 97.19 48 PHE B CA 1
ATOM 1319 C C . PHE B 1 48 ? 11.773 1.541 7.562 1 97.19 48 PHE B C 1
ATOM 1321 O O . PHE B 1 48 ? 10.672 0.979 7.566 1 97.19 48 PHE B O 1
ATOM 1328 N N . SER B 1 49 ? 12.82 1.22 8.406 1 96.75 49 SER B N 1
ATOM 1329 C CA . SER B 1 49 ? 12.664 0.057 9.273 1 96.75 49 SER B CA 1
ATOM 1330 C C . SER B 1 49 ? 12.867 0.429 10.742 1 96.75 49 SER B C 1
ATOM 1332 O O . SER B 1 49 ? 12.75 -0.42 11.625 1 96.75 49 SER B O 1
ATOM 1334 N N . THR B 1 50 ? 13.234 1.701 11 1 97.25 50 THR B N 1
ATOM 1335 C CA . THR B 1 50 ? 13.398 2.186 12.367 1 97.25 50 THR B CA 1
ATOM 1336 C C . THR B 1 50 ? 12.617 3.477 12.586 1 97.25 50 THR B C 1
ATOM 1338 O O . THR B 1 50 ? 12.359 4.219 11.633 1 97.25 50 THR B O 1
ATOM 1341 N N . PRO B 1 51 ? 12.281 3.707 13.859 1 96.75 51 PRO B N 1
ATOM 1342 C CA . PRO B 1 51 ? 11.609 4.98 14.133 1 96.75 51 PRO B CA 1
ATOM 1343 C C . PRO B 1 51 ? 12.445 6.188 13.711 1 96.75 51 PRO B C 1
ATOM 1345 O O . PRO B 1 51 ? 11.906 7.176 13.203 1 96.75 51 PRO B O 1
ATOM 1348 N N . ALA B 1 52 ? 13.742 6.125 13.898 1 96.5 52 ALA B N 1
ATOM 1349 C CA . ALA B 1 52 ? 14.633 7.211 13.492 1 96.5 52 ALA B CA 1
ATOM 1350 C C . ALA B 1 52 ? 14.57 7.43 11.984 1 96.5 52 ALA B C 1
ATOM 1352 O O . ALA B 1 52 ? 14.602 8.57 11.516 1 96.5 52 ALA B O 1
ATOM 1353 N N . ALA B 1 53 ? 14.484 6.348 11.188 1 96.44 53 ALA B N 1
ATOM 1354 C CA . ALA B 1 53 ? 14.398 6.453 9.734 1 96.44 53 ALA B CA 1
ATOM 1355 C C . ALA B 1 53 ? 13.078 7.082 9.305 1 96.44 53 ALA B C 1
ATOM 1357 O O . ALA B 1 53 ? 13.031 7.855 8.344 1 96.44 53 ALA B O 1
ATOM 1358 N N . VAL B 1 54 ? 12.016 6.762 10.016 1 96.12 54 VAL B N 1
ATOM 1359 C CA . VAL B 1 54 ? 10.742 7.422 9.75 1 96.12 54 VAL B CA 1
ATOM 1360 C C . VAL B 1 54 ? 10.891 8.93 9.969 1 96.12 54 VAL B C 1
ATOM 1362 O O . VAL B 1 54 ? 10.555 9.727 9.086 1 96.12 54 VAL B O 1
ATOM 1365 N N . ALA B 1 55 ? 11.398 9.234 11.164 1 93.94 55 ALA B N 1
ATOM 1366 C CA . ALA B 1 55 ? 11.57 10.641 11.523 1 93.94 55 ALA B CA 1
ATOM 1367 C C . ALA B 1 55 ? 12.367 11.383 10.453 1 93.94 55 ALA B C 1
ATOM 1369 O O . ALA B 1 55 ? 11.953 12.453 9.984 1 93.94 55 ALA B O 1
ATOM 1370 N N . LEU B 1 56 ? 13.469 10.766 10.016 1 91.75 56 LEU B N 1
ATOM 1371 C CA . LEU B 1 56 ? 14.344 11.367 9.023 1 91.75 56 LEU B CA 1
ATOM 1372 C C . LEU B 1 56 ? 13.617 11.539 7.695 1 91.75 56 LEU B C 1
ATOM 1374 O O . LEU B 1 56 ? 13.82 12.539 6.996 1 91.75 56 LEU B O 1
ATOM 1378 N N . SER B 1 57 ? 12.773 10.633 7.305 1 92.31 57 SER B N 1
ATOM 1379 C CA . SER B 1 57 ? 12.055 10.664 6.035 1 92.31 57 SER B CA 1
ATOM 1380 C C . SER B 1 57 ? 11.016 11.789 6.02 1 92.31 57 SER B C 1
ATOM 1382 O O . SER B 1 57 ? 10.562 12.203 4.949 1 92.31 57 SER B O 1
ATOM 1384 N N . PHE B 1 58 ? 10.633 12.305 7.285 1 92.25 58 PHE B N 1
ATOM 1385 C CA . PHE B 1 58 ? 9.586 13.32 7.359 1 92.25 58 PHE B CA 1
ATOM 1386 C C . PHE B 1 58 ? 10.133 14.625 7.922 1 92.25 58 PHE B C 1
ATOM 1388 O O . PHE B 1 58 ? 9.375 15.57 8.156 1 92.25 58 PHE B O 1
ATOM 1395 N N . LEU B 1 59 ? 11.477 14.672 8.133 1 86.5 59 LEU B N 1
ATOM 1396 C CA . LEU B 1 59 ? 12.125 15.875 8.648 1 86.5 59 LEU B CA 1
ATOM 1397 C C . LEU B 1 59 ? 11.867 17.062 7.738 1 86.5 59 LEU B C 1
ATOM 1399 O O . LEU B 1 59 ? 11.766 18.203 8.211 1 86.5 59 LEU B O 1
ATOM 1403 N N . GLY B 1 60 ? 11.703 16.812 6.434 1 84 60 GLY B N 1
ATOM 1404 C CA . GLY B 1 60 ? 11.508 17.891 5.484 1 84 60 GLY B CA 1
ATOM 1405 C C . GLY B 1 60 ? 10.07 18.391 5.426 1 84 60 GLY B C 1
ATOM 1406 O O . GLY B 1 60 ? 9.781 19.391 4.766 1 84 60 GLY B O 1
ATOM 1407 N N . ALA B 1 61 ? 9.227 17.812 6.156 1 82.81 61 ALA B N 1
ATOM 1408 C CA . ALA B 1 61 ? 7.812 18.172 6.066 1 82.81 61 ALA B CA 1
ATOM 1409 C C . ALA B 1 61 ? 7.535 19.484 6.801 1 82.81 61 ALA B C 1
ATOM 1411 O O . ALA B 1 61 ? 7.016 20.438 6.211 1 82.81 61 ALA B O 1
ATOM 1412 N N . ALA B 1 62 ? 7.977 19.594 8.031 1 85.12 62 ALA B N 1
ATOM 1413 C CA . ALA B 1 62 ? 7.652 20.766 8.844 1 85.12 62 ALA B CA 1
ATOM 1414 C C . ALA B 1 62 ? 8.219 22.031 8.211 1 85.12 62 ALA B C 1
ATOM 1416 O O . ALA B 1 62 ? 7.492 23.016 8.031 1 85.12 62 ALA B O 1
ATOM 1417 N N . PRO B 1 63 ? 9.531 22 7.836 1 86.62 63 PRO B N 1
ATOM 1418 C CA . PRO B 1 63 ? 10.039 23.188 7.168 1 86.62 63 PRO B CA 1
ATOM 1419 C C . PRO B 1 63 ? 9.266 23.531 5.895 1 86.62 63 PRO B C 1
ATOM 1421 O O . PRO B 1 63 ? 9.062 24.703 5.586 1 86.62 63 PRO B O 1
ATOM 1424 N N . THR B 1 64 ? 8.867 22.531 5.176 1 85.94 64 THR B N 1
ATOM 1425 C CA . THR B 1 64 ? 8.086 22.75 3.969 1 85.94 64 THR B CA 1
ATOM 1426 C C . THR B 1 64 ? 6.746 23.406 4.305 1 85.94 64 THR B C 1
ATOM 1428 O O . THR B 1 64 ? 6.344 24.359 3.65 1 85.94 64 THR B O 1
ATOM 1431 N N . TYR B 1 65 ? 6.098 22.953 5.305 1 88.12 65 TYR B N 1
ATOM 1432 C CA . TYR B 1 65 ? 4.828 23.531 5.738 1 88.12 65 TYR B CA 1
ATOM 1433 C C . TYR B 1 65 ? 5.016 24.953 6.25 1 88.12 65 TYR B C 1
ATOM 1435 O O . TYR B 1 65 ? 4.199 25.844 5.973 1 88.12 65 TYR B O 1
ATOM 1443 N N . ARG B 1 66 ? 6.055 25.203 6.941 1 86.38 66 ARG B N 1
ATOM 1444 C CA . ARG B 1 66 ? 6.355 26.531 7.43 1 86.38 66 ARG B CA 1
ATOM 1445 C C . ARG B 1 66 ? 6.566 27.516 6.273 1 86.38 66 ARG B C 1
ATOM 1447 O O . ARG B 1 66 ? 6.023 28.609 6.281 1 86.38 66 ARG B O 1
ATOM 1454 N N . ASP B 1 67 ? 7.379 27.047 5.344 1 88.38 67 ASP B N 1
ATOM 1455 C CA . ASP B 1 67 ? 7.656 27.875 4.172 1 88.38 67 ASP B CA 1
ATOM 1456 C C . ASP B 1 67 ? 6.371 28.219 3.422 1 88.38 67 ASP B C 1
ATOM 1458 O O . ASP B 1 67 ? 6.25 29.297 2.848 1 88.38 67 ASP B O 1
ATOM 1462 N N . GLN B 1 68 ? 5.406 27.312 3.561 1 86.75 68 GLN B N 1
ATOM 1463 C CA . GLN B 1 68 ? 4.129 27.5 2.881 1 86.75 68 GLN B CA 1
ATOM 1464 C C . GLN B 1 68 ? 3.111 28.188 3.795 1 86.75 68 GLN B C 1
ATOM 1466 O O . GLN B 1 68 ? 1.959 28.391 3.406 1 86.75 68 GLN B O 1
ATOM 1471 N N . GLN B 1 69 ? 3.545 28.469 5.043 1 89 69 GLN B N 1
ATOM 1472 C CA . GLN B 1 69 ? 2.738 29.172 6.043 1 89 69 GLN B CA 1
ATOM 1473 C C . GLN B 1 69 ? 1.491 28.359 6.398 1 89 69 GLN B C 1
ATOM 1475 O O . GLN B 1 69 ? 0.398 28.922 6.512 1 89 69 GLN B O 1
ATOM 1480 N N . ILE B 1 70 ? 1.728 27.062 6.391 1 90.94 70 ILE B N 1
ATOM 1481 C CA . ILE B 1 70 ? 0.657 26.172 6.801 1 90.94 70 ILE B CA 1
ATOM 1482 C C . ILE B 1 70 ? 0.692 25.984 8.312 1 90.94 70 ILE B C 1
ATOM 1484 O O . ILE B 1 70 ? 1.723 25.609 8.875 1 90.94 70 ILE B O 1
ATOM 1488 N N . VAL B 1 71 ? -0.462 26.25 9.047 1 90.5 71 VAL B N 1
ATOM 1489 C CA . VAL B 1 71 ? -0.453 26.188 10.508 1 90.5 71 VAL B CA 1
ATOM 1490 C C . VAL B 1 71 ? -1.367 25.062 10.977 1 90.5 71 VAL B C 1
ATOM 1492 O O . VAL B 1 71 ? -1.294 24.641 12.133 1 90.5 71 VAL B O 1
ATOM 1495 N N . ALA B 1 72 ? -2.229 24.656 10.031 1 91.12 72 ALA B N 1
ATOM 1496 C CA . ALA B 1 72 ? -3.143 23.578 10.398 1 91.12 72 ALA B CA 1
ATOM 1497 C C . ALA B 1 72 ? -3.467 22.703 9.188 1 91.12 72 ALA B C 1
ATOM 1499 O O . ALA B 1 72 ? -3.393 23.156 8.047 1 91.12 72 ALA B O 1
ATOM 1500 N N . ALA B 1 73 ? -3.719 21.516 9.531 1 93.25 73 ALA B N 1
ATOM 1501 C CA . ALA B 1 73 ? -4.145 20.531 8.531 1 93.25 73 ALA B CA 1
ATOM 1502 C C . ALA B 1 73 ? -5.336 19.734 9.023 1 93.25 73 ALA B C 1
ATOM 1504 O O . ALA B 1 73 ? -5.352 19.266 10.172 1 93.25 73 ALA B O 1
ATOM 1505 N N . HIS B 1 74 ? -6.336 19.641 8.195 1 93.75 74 HIS B N 1
ATOM 1506 C CA . HIS B 1 74 ? -7.523 18.844 8.5 1 93.75 74 HIS B CA 1
ATOM 1507 C C . HIS B 1 74 ? -7.684 17.703 7.508 1 93.75 74 HIS B C 1
ATOM 1509 O O . HIS B 1 74 ? -7.707 17.922 6.297 1 93.75 74 HIS B O 1
ATOM 1515 N N . ALA B 1 75 ? -7.766 16.562 8.078 1 96 75 ALA B N 1
ATOM 1516 C CA . ALA B 1 75 ? -7.934 15.367 7.246 1 96 75 ALA B CA 1
ATOM 1517 C C . ALA B 1 75 ? -9.398 15.172 6.867 1 96 75 ALA B C 1
ATOM 1519 O O . ALA B 1 75 ? -10.266 15.109 7.742 1 96 75 ALA B O 1
ATOM 1520 N N . GLN B 1 76 ? -9.633 15.117 5.637 1 95.88 76 GLN B N 1
ATOM 1521 C CA . GLN B 1 76 ? -10.922 14.664 5.125 1 95.88 76 GLN B CA 1
ATOM 1522 C C . GLN B 1 76 ? -10.836 13.227 4.613 1 95.88 76 GLN B C 1
ATOM 1524 O O . GLN B 1 76 ? -10.125 12.953 3.648 1 95.88 76 GLN B O 1
ATOM 1529 N N . LEU B 1 77 ? -11.539 12.312 5.312 1 97.06 77 LEU B N 1
ATOM 1530 C CA . LEU B 1 77 ? -11.562 10.922 4.859 1 97.06 77 LEU B CA 1
ATOM 1531 C C . LEU B 1 77 ? -12.508 10.758 3.672 1 97.06 77 LEU B C 1
ATOM 1533 O O . LEU B 1 77 ? -13.727 10.773 3.838 1 97.06 77 LEU B O 1
ATOM 1537 N N . LEU B 1 78 ? -11.969 10.555 2.531 1 96.56 78 LEU B N 1
ATOM 1538 C CA . LEU B 1 78 ? -12.766 10.484 1.312 1 96.56 78 LEU B CA 1
ATOM 1539 C C . LEU B 1 78 ? -13.32 9.078 1.109 1 96.56 78 LEU B C 1
ATOM 1541 O O . LEU B 1 78 ? -14.438 8.906 0.618 1 96.56 78 LEU B O 1
ATOM 1545 N N . ASP B 1 79 ? -12.555 8.148 1.424 1 95.88 79 ASP B N 1
ATOM 1546 C CA . ASP B 1 79 ? -12.93 6.754 1.238 1 95.88 79 ASP B CA 1
ATOM 1547 C C . ASP B 1 79 ? -12.156 5.844 2.186 1 95.88 79 ASP B C 1
ATOM 1549 O O . ASP B 1 79 ? -10.984 6.102 2.48 1 95.88 79 ASP B O 1
ATOM 1553 N N . VAL B 1 80 ? -12.859 4.875 2.76 1 97 80 VAL B N 1
ATOM 1554 C CA . VAL B 1 80 ? -12.242 3.807 3.543 1 97 80 VAL B CA 1
ATOM 1555 C C . VAL B 1 80 ? -12.555 2.453 2.908 1 97 80 VAL B C 1
ATOM 1557 O O . VAL B 1 80 ? -13.68 1.955 3.016 1 97 80 VAL B O 1
ATOM 1560 N N . HIS B 1 81 ? -11.562 1.934 2.234 1 94.81 81 HIS B N 1
ATOM 1561 C CA . HIS B 1 81 ? -11.703 0.629 1.595 1 94.81 81 HIS B CA 1
ATOM 1562 C C . HIS B 1 81 ? -11.156 -0.481 2.488 1 94.81 81 HIS B C 1
ATOM 1564 O O . HIS B 1 81 ? -9.938 -0.623 2.639 1 94.81 81 HIS B O 1
ATOM 1570 N N . ARG B 1 82 ? -12.07 -1.267 3.02 1 94.75 82 ARG B N 1
ATOM 1571 C CA . ARG B 1 82 ? -11.672 -2.361 3.898 1 94.75 82 ARG B CA 1
ATOM 1572 C C . ARG B 1 82 ? -11.07 -3.514 3.1 1 94.75 82 ARG B C 1
ATOM 1574 O O . ARG B 1 82 ? -11.68 -3.99 2.137 1 94.75 82 ARG B O 1
ATOM 1581 N N . ILE B 1 83 ? -9.93 -3.965 3.459 1 95.69 83 ILE B N 1
ATOM 1582 C CA . ILE B 1 83 ? -9.195 -5.027 2.783 1 95.69 83 ILE B CA 1
ATOM 1583 C C . ILE B 1 83 ? -9.32 -6.324 3.578 1 95.69 83 ILE B C 1
ATOM 1585 O O . ILE B 1 83 ? -9.516 -7.398 3.002 1 95.69 83 ILE B O 1
ATOM 1589 N N . SER B 1 84 ? -9.172 -6.316 4.891 1 95.69 84 SER B N 1
ATO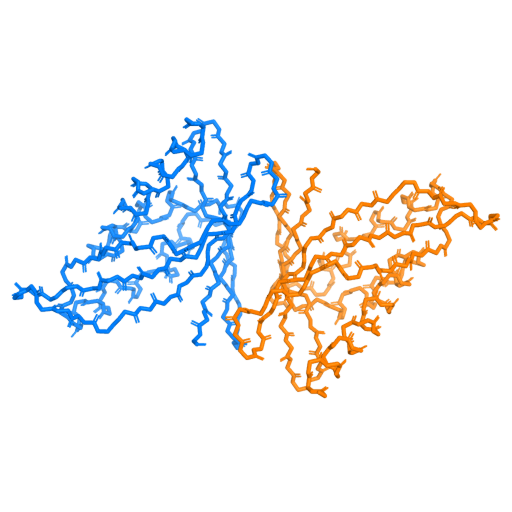M 1590 C CA . SER B 1 84 ? -9.383 -7.398 5.848 1 95.69 84 SER B CA 1
ATOM 1591 C C . SER B 1 84 ? -9.961 -6.875 7.16 1 95.69 84 SER B C 1
ATOM 1593 O O . SER B 1 84 ? -10.391 -5.723 7.238 1 95.69 84 SER B O 1
ATOM 1595 N N . ALA B 1 85 ? -10.055 -7.727 8.148 1 95 85 ALA B N 1
ATOM 1596 C CA . ALA B 1 85 ? -10.562 -7.305 9.453 1 95 85 ALA B CA 1
ATOM 1597 C C . ALA B 1 85 ? -9.672 -6.23 10.062 1 95 85 ALA B C 1
ATOM 1599 O O . ALA B 1 85 ? -10.133 -5.41 10.859 1 95 85 ALA B O 1
ATOM 1600 N N . VAL B 1 86 ? -8.398 -6.211 9.625 1 97 86 VAL B N 1
ATOM 1601 C CA . VAL B 1 86 ? -7.492 -5.324 10.344 1 97 86 VAL B CA 1
ATOM 1602 C C . VAL B 1 86 ? -6.82 -4.363 9.359 1 97 86 VAL B C 1
ATOM 1604 O O . VAL B 1 86 ? -6.129 -3.43 9.773 1 97 86 VAL B O 1
ATOM 1607 N N . LEU B 1 87 ? -6.938 -4.578 8.031 1 97.88 87 LEU B N 1
ATOM 1608 C CA . LEU B 1 87 ? -6.301 -3.725 7.035 1 97.88 87 LEU B CA 1
ATOM 1609 C C . LEU B 1 87 ? -7.34 -2.916 6.266 1 97.88 87 LEU B C 1
ATOM 1611 O O . LEU B 1 87 ? -8.359 -3.457 5.844 1 97.88 87 LEU B O 1
ATOM 1615 N N . SER B 1 88 ? -7.059 -1.617 6.078 1 97.69 88 SER B N 1
ATOM 1616 C CA . SER B 1 88 ? -7.891 -0.746 5.258 1 97.69 88 SER B CA 1
ATOM 1617 C C . SER B 1 88 ? -7.043 0.25 4.473 1 97.69 88 SER B C 1
ATOM 1619 O O . SER B 1 88 ? -5.984 0.676 4.938 1 97.69 88 SER B O 1
ATOM 1621 N N . LEU B 1 89 ? -7.461 0.534 3.291 1 97.88 89 LEU B N 1
ATOM 1622 C CA . LEU B 1 89 ? -6.914 1.634 2.504 1 97.88 89 LEU B CA 1
ATOM 1623 C C . LEU B 1 89 ? -7.77 2.889 2.654 1 97.88 89 LEU B C 1
ATOM 1625 O O . LEU B 1 89 ? -8.938 2.896 2.268 1 97.88 89 LEU B O 1
ATOM 1629 N N . VAL B 1 90 ? -7.203 3.938 3.197 1 98 90 VAL B N 1
ATOM 1630 C CA . VAL B 1 90 ? -7.949 5.152 3.504 1 98 90 VAL B CA 1
ATOM 1631 C C . VAL B 1 90 ? -7.477 6.289 2.598 1 98 90 VAL B C 1
ATOM 1633 O O . VAL B 1 90 ? -6.297 6.637 2.594 1 98 90 VAL B O 1
ATOM 1636 N N . GLU B 1 91 ? -8.367 6.824 1.836 1 97.44 91 GLU B N 1
ATOM 1637 C CA . GLU B 1 91 ? -8.086 8.008 1.029 1 97.44 91 GLU B CA 1
ATOM 1638 C C . GLU B 1 91 ? -8.336 9.289 1.819 1 97.44 91 GLU B C 1
ATOM 1640 O O . GLU B 1 91 ? -9.445 9.508 2.316 1 97.44 91 GLU B O 1
ATOM 1645 N N . VAL B 1 92 ? -7.32 10.117 1.94 1 97.38 92 VAL B N 1
ATOM 1646 C CA . VAL B 1 92 ? -7.398 11.32 2.762 1 97.38 92 VAL B CA 1
ATOM 1647 C C . VAL B 1 92 ? -7.07 12.547 1.913 1 97.38 92 VAL B C 1
ATOM 1649 O O . VAL B 1 92 ? -6.051 12.57 1.218 1 97.38 92 VAL B O 1
ATOM 1652 N N . GLU B 1 93 ? -7.934 13.484 1.936 1 96.12 93 GLU B N 1
ATOM 1653 C CA . GLU B 1 93 ? -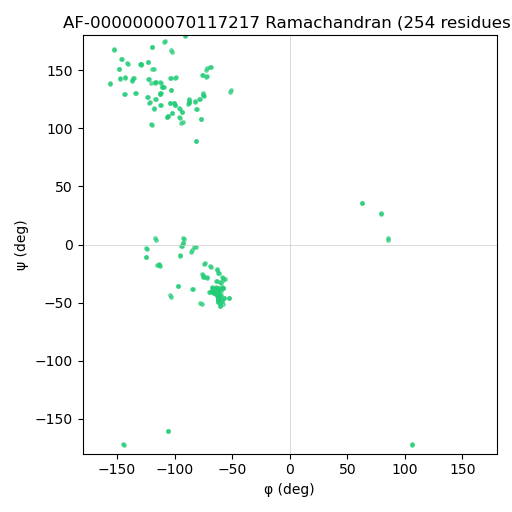7.629 14.82 1.438 1 96.12 93 GLU B CA 1
ATOM 1654 C C . GLU B 1 93 ? -7.285 15.766 2.584 1 96.12 93 GLU B C 1
ATOM 1656 O O . GLU B 1 93 ? -8.078 15.953 3.508 1 96.12 93 GLU B O 1
ATOM 1661 N N . TRP B 1 94 ? -6.094 16.281 2.502 1 95.25 94 TRP B N 1
ATOM 1662 C CA . TRP B 1 94 ? -5.664 17.203 3.535 1 95.25 94 TRP B CA 1
ATOM 1663 C C . TRP B 1 94 ? -6.062 18.641 3.178 1 95.25 94 TRP B C 1
ATOM 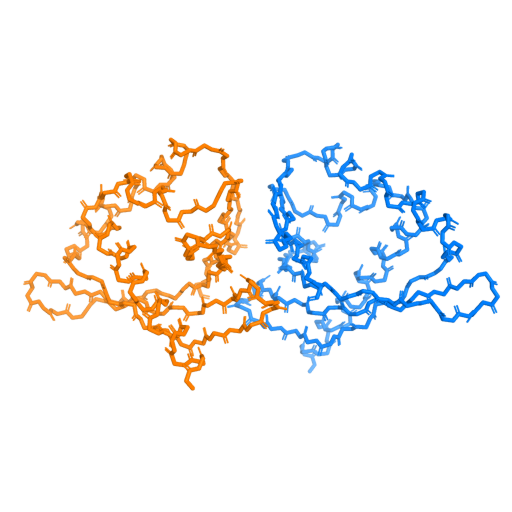1665 O O . TRP B 1 94 ? -5.734 19.125 2.096 1 95.25 94 TRP B O 1
ATOM 1675 N N . GLU B 1 95 ? -6.82 19.234 4.02 1 93.75 95 GLU B N 1
ATOM 1676 C CA . GLU B 1 95 ? -7.133 20.656 3.951 1 93.75 95 GLU B CA 1
ATOM 1677 C C . GLU B 1 95 ? -6.176 21.484 4.816 1 93.75 95 GLU B C 1
ATOM 1679 O O . GLU B 1 95 ? -6.246 21.422 6.047 1 93.75 95 GLU B O 1
ATOM 1684 N N . TYR B 1 96 ? -5.375 22.312 4.145 1 93.31 96 TYR B N 1
ATOM 1685 C CA . TYR B 1 96 ? -4.375 23.094 4.852 1 93.31 96 TYR B CA 1
ATOM 1686 C C . TYR B 1 96 ? -4.867 24.516 5.078 1 93.31 96 TYR B C 1
ATOM 1688 O O . TYR B 1 96 ? -5.582 25.078 4.246 1 93.31 96 TYR B O 1
ATOM 1696 N N . LEU B 1 97 ? -4.531 25.031 6.164 1 92.12 97 LEU B N 1
ATOM 1697 C CA . LEU B 1 97 ? -4.871 26.406 6.504 1 92.12 97 LEU B CA 1
ATOM 1698 C C . LEU B 1 97 ? -3.619 27.219 6.809 1 92.12 97 LEU B C 1
ATOM 1700 O O . LEU B 1 97 ? -2.678 26.703 7.418 1 92.12 97 LEU B O 1
ATOM 1704 N N . ASP B 1 98 ? -3.738 28.469 6.332 1 91.62 98 ASP B N 1
ATOM 1705 C CA . ASP B 1 98 ? -2.662 29.375 6.711 1 91.62 98 ASP B CA 1
ATOM 1706 C C . ASP B 1 98 ? -2.99 30.109 8.016 1 91.62 98 ASP B C 1
ATOM 1708 O O . ASP B 1 98 ? -3.992 29.812 8.664 1 91.62 98 ASP B O 1
ATOM 1712 N N . SER B 1 99 ? -2.027 30.969 8.438 1 87.31 99 SER B N 1
ATOM 1713 C CA . SER B 1 99 ? -2.129 31.625 9.734 1 87.31 99 SER B CA 1
ATOM 1714 C C . SER B 1 99 ? -3.348 32.531 9.805 1 87.31 99 SER B C 1
ATOM 1716 O O . SER B 1 99 ? -3.826 32.844 10.891 1 87.31 99 SER B O 1
ATOM 1718 N N . MET B 1 100 ? -3.842 32.938 8.609 1 90.38 100 MET B N 1
ATOM 1719 C CA . MET B 1 100 ? -5.02 33.812 8.562 1 90.38 100 MET B CA 1
ATOM 1720 C C . MET B 1 100 ? -6.293 33 8.43 1 90.38 100 MET B C 1
ATOM 1722 O O . MET B 1 100 ? -7.387 33.531 8.289 1 90.38 100 MET B O 1
ATOM 1726 N N . GLY B 1 101 ? -6.109 31.688 8.406 1 86.5 101 GLY B N 1
ATOM 1727 C CA . GLY B 1 101 ? -7.246 30.781 8.266 1 86.5 101 GLY B CA 1
ATOM 1728 C C . GLY B 1 101 ? -7.633 30.547 6.816 1 86.5 101 GLY B C 1
ATOM 1729 O O . GLY B 1 101 ? -8.672 29.938 6.539 1 86.5 101 GLY B O 1
ATOM 1730 N N . GLY B 1 102 ? -6.816 31.109 5.898 1 90.25 102 GLY B N 1
ATOM 1731 C CA . GLY B 1 102 ? -7.059 30.875 4.484 1 90.25 102 GLY B CA 1
ATOM 1732 C C . GLY B 1 102 ? -6.703 29.469 4.043 1 90.25 102 GLY B C 1
ATOM 1733 O O . GLY B 1 102 ? -5.734 28.891 4.535 1 90.25 102 GLY B O 1
ATOM 1734 N N . ALA B 1 103 ? -7.461 28.938 3.145 1 86.12 103 ALA B N 1
ATOM 1735 C CA . ALA B 1 103 ? -7.227 27.609 2.611 1 86.12 103 ALA B CA 1
ATOM 1736 C C . ALA B 1 103 ? -6.051 27.594 1.639 1 86.12 103 ALA B C 1
ATOM 1738 O O . ALA B 1 103 ? -5.918 28.5 0.812 1 86.12 103 ALA B O 1
ATOM 1739 N N . VAL B 1 104 ? -5.156 26.688 1.879 1 88.44 104 VAL B N 1
ATOM 1740 C CA . VAL B 1 104 ? -4.055 26.406 0.961 1 88.44 104 VAL B CA 1
ATOM 1741 C C . VAL B 1 104 ? -4.34 25.125 0.194 1 88.44 104 VAL B C 1
ATOM 1743 O O . VAL B 1 104 ? -4.902 24.172 0.748 1 88.44 104 VAL B O 1
ATOM 1746 N N . PRO B 1 105 ? -3.914 25.172 -1.101 1 81.06 105 PRO B N 1
ATOM 1747 C CA . PRO B 1 105 ? -4.18 23.938 -1.852 1 81.06 105 PRO B CA 1
ATOM 1748 C C . PRO B 1 105 ? -3.682 22.688 -1.13 1 81.06 105 PRO B C 1
ATOM 1750 O O . PRO B 1 105 ? -2.572 22.688 -0.59 1 81.06 105 PRO B O 1
ATOM 1753 N N . GLY B 1 106 ? -4.5 21.703 -1.055 1 84.31 106 GLY B N 1
ATOM 1754 C CA . GLY B 1 106 ? -4.195 20.469 -0.353 1 84.31 106 GLY B CA 1
ATOM 1755 C C . GLY B 1 106 ? -3.844 19.328 -1.286 1 84.31 106 GLY B C 1
ATOM 1756 O O . GLY B 1 106 ? -3.838 19.5 -2.508 1 84.31 106 GLY B O 1
ATOM 1757 N N . GLU B 1 107 ? -3.285 18.234 -0.618 1 89.62 107 GLU B N 1
ATOM 1758 C CA . GLU B 1 107 ? -2.914 17.047 -1.369 1 89.62 107 GLU B CA 1
ATOM 1759 C C . GLU B 1 107 ? -3.68 15.82 -0.873 1 89.62 107 GLU B C 1
ATOM 1761 O O . GLU B 1 107 ? -4.172 15.805 0.257 1 89.62 107 GLU B O 1
ATOM 1766 N N . ARG B 1 108 ? -3.865 14.93 -1.792 1 93.12 108 ARG B N 1
ATOM 1767 C CA . ARG B 1 108 ? -4.527 13.664 -1.496 1 93.12 108 ARG B CA 1
ATOM 1768 C C . ARG B 1 108 ? -3.514 12.531 -1.39 1 93.12 108 ARG B C 1
ATOM 1770 O O . ARG B 1 108 ? -2.564 12.461 -2.172 1 93.12 108 ARG B O 1
ATOM 1777 N N . TYR B 1 109 ? -3.668 11.789 -0.377 1 97 109 TYR B N 1
ATOM 1778 C CA . TYR B 1 109 ? -2.869 10.586 -0.156 1 97 109 TYR B CA 1
ATOM 1779 C C . TYR B 1 109 ? -3.758 9.383 0.141 1 97 109 TYR B C 1
ATOM 1781 O O . TYR B 1 109 ? -4.926 9.547 0.509 1 97 109 TYR B O 1
ATOM 1789 N N . ARG B 1 110 ? -3.279 8.266 -0.127 1 98.06 110 ARG B N 1
ATOM 1790 C CA . ARG B 1 110 ? -3.873 7.035 0.39 1 98.06 110 ARG B CA 1
ATOM 1791 C C . ARG B 1 110 ? -2.951 6.363 1.403 1 98.06 110 ARG B C 1
ATOM 1793 O O . ARG B 1 110 ? -1.732 6.336 1.219 1 98.06 110 ARG B O 1
ATOM 1800 N N . TYR B 1 111 ? -3.561 5.883 2.422 1 98.62 111 TYR B N 1
ATOM 1801 C CA . TYR B 1 111 ? -2.834 5.23 3.506 1 98.62 111 TYR B CA 1
ATOM 1802 C C . TYR B 1 111 ? -3.316 3.797 3.701 1 98.62 111 TYR B C 1
ATOM 1804 O O . TYR B 1 111 ? -4.512 3.559 3.893 1 98.62 111 TYR B O 1
ATOM 1812 N N . LEU B 1 112 ? -2.395 2.877 3.592 1 98.75 112 LEU B N 1
ATOM 1813 C CA . LEU B 1 112 ? -2.713 1.538 4.074 1 98.75 112 LEU B CA 1
ATOM 1814 C C . LEU B 1 112 ? -2.541 1.447 5.586 1 98.75 112 LEU B C 1
ATOM 1816 O O . LEU B 1 112 ? -1.433 1.618 6.098 1 98.75 112 LEU B O 1
ATOM 1820 N N . ILE B 1 113 ? -3.676 1.183 6.254 1 98.75 113 ILE B N 1
ATOM 1821 C CA . ILE B 1 113 ? -3.715 1.236 7.711 1 98.75 113 ILE B CA 1
ATOM 1822 C C . ILE B 1 113 ? -3.92 -0.167 8.273 1 98.75 113 ILE B C 1
ATOM 1824 O O . ILE B 1 113 ? -4.766 -0.921 7.789 1 98.75 113 ILE B O 1
ATOM 1828 N N . ARG B 1 114 ? -3.068 -0.549 9.258 1 98.5 114 ARG B N 1
ATOM 1829 C CA . ARG B 1 114 ? -3.312 -1.735 10.07 1 98.5 114 ARG B CA 1
ATOM 1830 C C . ARG B 1 114 ? -3.811 -1.354 11.461 1 98.5 114 ARG B C 1
ATOM 1832 O O . ARG B 1 114 ? -3.133 -0.63 12.188 1 98.5 114 ARG B O 1
ATOM 1839 N N . THR B 1 115 ? -4.984 -1.854 11.781 1 97.88 115 THR B N 1
ATOM 1840 C CA . THR B 1 115 ? -5.562 -1.536 13.086 1 97.88 115 THR B CA 1
ATOM 1841 C C . THR B 1 115 ? -5.492 -2.742 14.016 1 97.88 115 THR B C 1
ATOM 1843 O O . THR B 1 115 ? -6.191 -3.734 13.812 1 97.88 115 THR B O 1
ATOM 1846 N N . GLY B 1 116 ? -4.625 -2.604 14.992 1 95.5 116 GLY B N 1
ATOM 1847 C CA . GLY B 1 116 ? -4.52 -3.633 16.016 1 95.5 116 GLY B CA 1
ATOM 1848 C C . GLY B 1 116 ? -5.137 -3.221 17.344 1 95.5 116 GLY B C 1
ATOM 1849 O O . GLY B 1 116 ? -5.969 -2.314 17.391 1 95.5 116 GLY B O 1
ATOM 1850 N N . ALA B 1 117 ? -4.719 -3.924 18.375 1 93.19 117 ALA B N 1
ATOM 1851 C CA . ALA B 1 117 ? -5.246 -3.678 19.703 1 93.19 117 ALA B CA 1
ATOM 1852 C C . ALA B 1 117 ? -4.902 -2.271 20.188 1 93.19 117 ALA B C 1
ATOM 1854 O O . ALA B 1 117 ? -5.676 -1.649 20.922 1 93.19 117 ALA B O 1
ATOM 1855 N N . ASP B 1 118 ? -3.75 -1.766 19.734 1 93.62 118 ASP B N 1
ATOM 1856 C CA . ASP B 1 118 ? -3.279 -0.458 20.172 1 93.62 118 ASP B CA 1
ATOM 1857 C C . ASP B 1 118 ? -3.756 0.648 19.234 1 93.62 118 ASP B C 1
ATOM 1859 O O . ASP B 1 118 ? -3.363 1.808 19.391 1 93.62 118 ASP B O 1
ATOM 1863 N N . GLY B 1 119 ? -4.562 0.299 18.281 1 97 119 GLY B N 1
ATOM 1864 C CA . GLY B 1 119 ? -5.098 1.294 17.359 1 97 119 GLY B CA 1
ATOM 1865 C C . GLY B 1 119 ? -4.465 1.235 15.984 1 97 119 GLY B C 1
ATOM 1866 O O . GLY B 1 119 ? -3.732 0.293 15.672 1 97 119 GLY B O 1
ATOM 1867 N N . PRO B 1 120 ? -4.77 2.215 15.141 1 98.44 120 PRO B N 1
ATOM 1868 C CA . PRO B 1 120 ? -4.301 2.213 13.758 1 98.44 120 PRO B CA 1
ATOM 1869 C C . PRO B 1 120 ? -2.826 2.596 13.633 1 98.44 120 PRO B C 1
ATOM 1871 O O . PRO B 1 120 ? -2.34 3.447 14.383 1 98.44 120 PRO B O 1
ATOM 1874 N N . LEU B 1 121 ? -2.15 2.02 12.688 1 98.69 121 LEU B N 1
ATOM 1875 C CA . LEU B 1 121 ? -0.804 2.371 12.242 1 98.69 121 LEU B CA 1
ATOM 1876 C C . LEU B 1 121 ? -0.713 2.367 10.719 1 98.69 121 LEU B C 1
ATOM 1878 O O . LEU B 1 121 ? -1.291 1.498 10.062 1 98.69 121 LEU B O 1
ATOM 1882 N N . ILE B 1 122 ? 0.007 3.297 10.195 1 98.75 122 ILE B N 1
ATOM 1883 C CA . ILE B 1 122 ? 0.232 3.373 8.758 1 98.75 122 ILE B CA 1
ATOM 1884 C C . ILE B 1 122 ? 1.295 2.355 8.344 1 98.75 122 ILE B C 1
ATOM 1886 O O . ILE B 1 122 ? 2.41 2.369 8.875 1 98.75 122 ILE B O 1
ATOM 1890 N N . THR B 1 123 ? 1.028 1.48 7.406 1 98.75 123 THR B N 1
ATOM 1891 C CA . THR B 1 123 ? 2.033 0.574 6.863 1 98.75 123 THR B CA 1
ATOM 1892 C C . THR B 1 123 ? 2.621 1.129 5.566 1 98.75 123 THR B C 1
ATOM 1894 O O . THR B 1 123 ? 3.811 0.954 5.293 1 98.75 123 THR B O 1
ATOM 1897 N N . THR B 1 124 ? 1.785 1.775 4.789 1 98.75 124 THR B N 1
ATOM 1898 C CA . THR B 1 124 ? 2.203 2.299 3.492 1 98.75 124 THR B CA 1
ATOM 1899 C C . THR B 1 124 ? 1.53 3.639 3.209 1 98.75 124 THR B C 1
ATOM 1901 O O . THR B 1 124 ? 0.323 3.787 3.408 1 98.75 124 THR B O 1
ATOM 1904 N N . VAL B 1 125 ? 2.277 4.625 2.85 1 98.25 125 VAL B N 1
ATOM 1905 C CA . VAL B 1 125 ? 1.771 5.895 2.344 1 98.25 125 VAL B CA 1
ATOM 1906 C C . VAL B 1 125 ? 1.868 5.922 0.819 1 98.25 125 VAL B C 1
ATOM 1908 O O . VAL B 1 125 ? 2.945 5.711 0.257 1 98.25 125 VAL B O 1
ATOM 1911 N N . ILE B 1 126 ? 0.821 6.098 0.136 1 98.38 126 ILE B N 1
ATOM 1912 C CA . ILE B 1 126 ? 0.8 6.238 -1.315 1 98.38 126 ILE B CA 1
ATOM 1913 C C . ILE B 1 126 ? 0.558 7.699 -1.69 1 98.38 126 ILE B C 1
ATOM 1915 O O . ILE B 1 126 ? -0.524 8.234 -1.446 1 98.38 126 ILE B O 1
ATOM 1919 N N . ALA B 1 127 ? 1.578 8.242 -2.199 1 94 127 ALA B N 1
ATOM 1920 C CA . ALA B 1 127 ? 1.537 9.648 -2.602 1 94 127 ALA B CA 1
ATOM 1921 C C . ALA B 1 127 ? 1.145 9.781 -4.07 1 94 127 ALA B C 1
ATOM 1923 O O . ALA B 1 127 ? 1.844 9.289 -4.957 1 94 127 ALA B O 1
ATOM 1924 N N . SER B 1 128 ? -0.024 10.18 -4.426 1 82.19 128 SER B N 1
ATOM 1925 C CA . SER B 1 128 ? -0.439 10.297 -5.82 1 82.19 128 SER B CA 1
ATOM 1926 C C . SER B 1 128 ? -0.763 11.742 -6.176 1 82.19 128 SER B C 1
ATOM 1928 O O . SER B 1 128 ? -1.158 12.531 -5.312 1 82.19 128 SER B O 1
ATOM 1930 N N . ARG B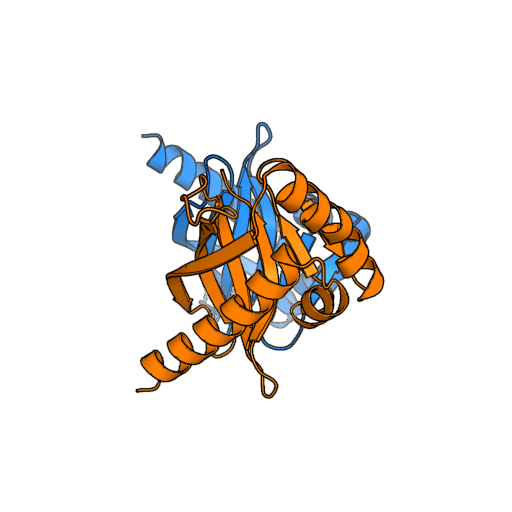 1 129 ? -0.339 12.156 -7.371 1 73.44 129 ARG B N 1
ATOM 1931 C CA . ARG B 1 129 ? -0.731 13.445 -7.93 1 73.44 129 ARG B CA 1
ATOM 1932 C C . ARG B 1 129 ? -1.949 13.305 -8.836 1 73.44 129 ARG B C 1
ATOM 1934 O O . ARG B 1 129 ? -2.15 12.258 -9.453 1 73.44 129 ARG B O 1
#